Protein 6SBF (pdb70)

Sequence (345 aa):
LLYPKLNNQLSNSINAAVAFLLEARNLEEGWWQDFNFPQAASIGDEWVTAYVGTMLATTLPPYAHVHEALMMQAWELLKIRDHRPTGEEWGYNYILCGDADTTGWALQLAAAVGASSDSERAQQARAALATTHLQPNGGIATFAEESIRAFIVSFQGWCGAHTCVSAAVAALPEFRSRLHDYLRVTQTSQGNWEGYWWSDHEYTTALTAEALAAGGQAADQPSIEQAVAWGLKRLCCPQGFVATSKHPNGSTFATAWCLRLLLLNTVDAEVKAARAAAIGWLLEQQRPNGSWVSSAYLRIPYPFDRNPNQFPHWRYYDEIEGDKRFEGSSIIFDHNSIFTTATVVNSLVKAAPML

Solvent-accessible surface area: 14646 Å² total; per-residue (Å²): 132,118,159,89,48,68,91,78,1,51,81,2,15,62,42,0,4,60,34,0,28,148,36,71,53,196,125,8,15,1,51,0,0,50,25,54,196,61,12,53,53,0,16,0,15,0,0,0,0,0,0,20,2,0,43,62,22,116,74,80,95,1,82,117,7,2,92,74,2,9,86,13,0,74,129,33,102,67,21,132,66,2,12,0,0,22,8,117,96,16,22,6,10,0,17,3,0,1,2,0,3,31,0,0,57,37,20,72,12,31,139,34,163,29,0,119,80,0,44,64,10,0,48,110,8,46,55,144,93,24,0,0,1,6,25,43,54,129,47,5,84,88,71,122,137,49,14,69,1,15,13,18,25,3,17,2,2,0,0,1,0,0,44,8,89,100,15,59,94,168,0,32,100,16,2,80,118,44,34,33,99,118,0,9,0,70,2,11,27,7,33,11,50,1,1,0,0,0,6,0,0,33,5,6,41,67,33,65,92,88,74,1,75,94,13,2,64,76,0,4,57,27,0,41,172,78,12,32,126,119,0,19,0,42,27,121,73,44,87,117,11,2,8,0,0,0,0,0,0,0,23,0,0,24,44,18,81,135,57,81,115,6,105,62,13,5,30,34,0,2,26,27,0,25,144,68,32,87,148,91,0,0,0,68,16,1,0,19,15,11,14,1,57,13,103,21,150,86,2,57,147,35,114,122,52,126,45,22,98,107,16,164,70,146,83,127,34,40,8,1,6,6,65,0,81,58,6,4,0,0,0,0,0,0,0,6,0,0,25,73,1,14,100,66,54

Nearest PDB structures (foldseek):
  6sbf-assembly1_A  TM=1.003E+00  e=1.224E-54  Scytonema sp. PCC 10023
  6sbe-assembly1_A  TM=1.002E+00  e=3.714E-52  Scytonema sp. PCC 10023
  6sbg-assembly1_A  TM=1.002E+00  e=4.667E-52  Scytonema sp. PCC 10023
  6sbb-assembly1_A  TM=1.001E+00  e=1.314E-50  Scytonema sp. PCC 10023
  6sbb-assembly2_B  TM=1.00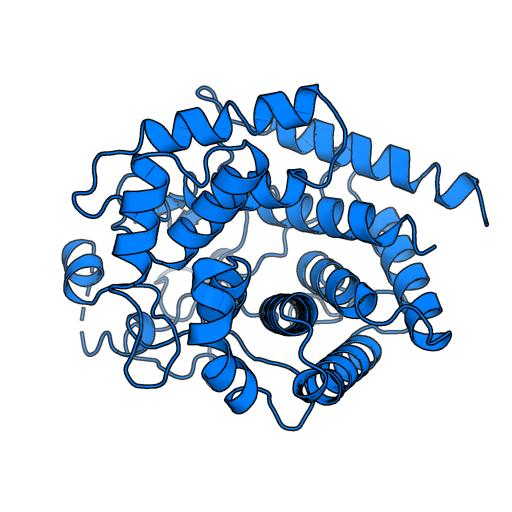1E+00  e=4.648E-49  Scytonema sp. PCC 10023

Secondary structure (DSSP, 8-state):
--HHHHHHHHHHHHHHHHHHHHT--SSS---EEEETTTTEEE-HHHHHHHHHHHTT---HHHHHHHHHHHHHHHH---STT----SSTTSPP-HHHHHHHHHHHHHTT-TTSHHHHHHHHHHHTTB-TTSSBBS--HHHHHHH----TTTTSB-HHHHHHHTTSHHHHHHHHHHHHHH--TTS----SSBS-HHHHHHHHHHHHHHHT-GGGHHHHHHHHHHHHHHB-TTSSB--SS-TT--HHHHHHHHHHHTT-SS-HHHHHHHHHHHHHHHHH--TTS-------EEE--TT-S-GGG-TT-EEGGG--SS--STTEEE--TTSHHHHHHHHHHHHHHGGG-

Radius of gyration: 18.94 Å; Cα contacts (8 Å, |Δi|>4): 674; chains: 1; bounding box: 51×45×48 Å

InterPro domains:
  IPR008930 Terpenoid cyclases/protein prenyltransferase alpha-alpha toroid [SSF48239] (23-312)
  IPR032696 Squalene cyclase, C-terminal [PF13243] (190-310)

Structure (mmCIF, N/CA/C/O backbone):
data_6SBF
#
_entry.id   6SBF
#
_cell.length_a   47.810
_cell.length_b   77.410
_cell.length_c   91.410
_cell.angle_alpha   90.000
_cell.angle_beta   90.000
_cell.angle_gamma   90.000
#
_symmetry.space_group_name_H-M   'P 21 21 21'
#
loop_
_entity.id
_entity.type
_entity.pdbx_description
1 polymer MstE
2 non-polymer GLYCEROL
3 non-polymer BETA-MERCAPTOETHANOL
4 water water
#
loop_
_atom_site.group_PDB
_atom_site.id
_atom_site.type_symbol
_atom_site.label_atom_id
_atom_site.label_alt_id
_atom_site.label_comp_id
_atom_site.label_asym_id
_atom_site.label_entity_id
_atom_site.label_seq_id
_atom_site.pdbx_PDB_ins_code
_atom_site.Cartn_x
_atom_site.Cartn_y
_atom_site.Cartn_z
_atom_site.occupancy
_atom_site.B_iso_or_equiv
_atom_site.auth_seq_id
_atom_site.auth_comp_id
_atom_site.auth_asym_id
_atom_site.auth_atom_id
_atom_site.pdbx_PDB_model_num
ATOM 1 N N . LEU A 1 16 ? -19.520 8.026 -36.929 1.00 67.59 15 LEU A N 1
ATOM 2 C CA . LEU A 1 16 ? -18.859 7.924 -35.574 1.00 52.70 15 LEU A CA 1
ATOM 3 C C . LEU A 1 16 ? -19.941 7.816 -34.502 1.00 50.36 15 LEU A C 1
ATOM 4 O O . LEU A 1 16 ? -20.823 8.667 -34.495 1.00 51.05 15 LEU A O 1
ATOM 9 N N . LEU A 1 17 ? -19.837 6.825 -33.605 1.00 29.71 16 LEU A N 1
ATOM 10 C CA . LEU A 1 17 ? -20.786 6.616 -32.496 1.00 27.72 16 LEU A CA 1
ATOM 11 C C . LEU A 1 17 ? -20.216 7.389 -31.306 1.00 23.43 16 LEU A C 1
ATOM 12 O O . LEU A 1 17 ? -19.306 6.851 -30.650 1.00 36.14 16 LEU A O 1
ATOM 17 N N . TYR A 1 18 ? -20.603 8.689 -31.172 1.00 24.29 17 TYR A N 1
ATOM 18 C CA . TYR A 1 18 ? -20.190 9.628 -30.098 1.00 19.96 17 TYR A CA 1
ATOM 19 C C . TYR A 1 18 ? -20.265 8.933 -28.725 1.00 18.39 17 TYR A C 1
ATOM 20 O O . TYR A 1 18 ? -19.401 9.165 -27.869 1.00 20.46 17 TYR A O 1
ATOM 29 N N . PRO A 1 19 ? -21.269 8.080 -28.423 1.00 16.45 18 PRO A N 1
ATOM 30 C CA . PRO A 1 19 ? -21.263 7.351 -27.141 1.00 15.06 18 PRO A CA 1
ATOM 31 C C . PRO A 1 19 ? -19.975 6.554 -26.929 1.00 15.27 18 PRO A C 1
ATOM 32 O O . PRO A 1 19 ? -19.508 6.451 -25.798 1.00 16.03 18 PRO A O 1
ATOM 36 N N . LYS A 1 20 ? -19.461 5.925 -27.989 1.00 17.00 19 LYS A N 1
ATOM 37 C CA . LYS A 1 20 ? -18.235 5.133 -27.850 1.00 17.91 19 LYS A CA 1
ATOM 38 C C . LYS A 1 20 ? -17.026 6.051 -27.615 1.00 17.40 19 LYS A C 1
ATOM 39 O O . LYS A 1 20 ? -16.184 5.766 -26.754 1.00 17.78 19 LYS A O 1
ATOM 45 N N . LEU A 1 21 ? -16.980 7.227 -28.251 1.00 19.28 20 LEU A N 1
ATOM 46 C CA . LEU A 1 21 ? -15.880 8.174 -27.984 1.00 18.95 20 LEU A CA 1
ATOM 47 C C . LEU A 1 21 ? -15.951 8.683 -26.549 1.00 17.09 20 LEU A C 1
ATOM 48 O O . LEU A 1 21 ? -14.916 8.748 -25.886 1.00 17.44 20 LEU A O 1
ATOM 53 N N . ASN A 1 22 ? -17.150 9.031 -26.088 1.00 15.68 21 ASN A N 1
ATOM 54 C CA A ASN A 1 22 ? -17.392 9.476 -24.705 0.50 17.55 21 ASN A CA 1
ATOM 55 C CA B ASN A 1 22 ? -17.306 9.503 -24.698 0.50 14.17 21 ASN A CA 1
ATOM 56 C C . ASN A 1 22 ? -17.014 8.368 -23.705 1.00 13.96 21 ASN A C 1
ATOM 57 O O . ASN A 1 22 ? -16.425 8.661 -22.646 1.00 15.55 21 ASN A O 1
ATOM 66 N N . GLN A 1 23 ? -17.377 7.114 -24.028 1.00 14.27 22 GLN A N 1
ATOM 67 C CA . GLN A 1 23 ? -16.971 6.025 -23.093 1.00 14.56 22 GLN A CA 1
ATOM 68 C C . GLN A 1 23 ? -15.455 5.869 -23.097 1.00 14.32 22 GLN A C 1
ATOM 69 O O . GLN A 1 23 ? -14.868 5.591 -22.031 1.00 15.18 22 GLN A O 1
ATOM 75 N N . LEU A 1 24 ? -14.792 6.017 -24.262 1.00 14.43 23 LEU A N 1
ATOM 76 C CA . LEU A 1 24 ? -13.328 6.013 -24.253 1.00 15.42 23 LEU A CA 1
ATOM 77 C C . LEU A 1 24 ? -12.820 7.090 -23.303 1.00 13.89 23 LEU A C 1
ATOM 78 O O . LEU A 1 24 ? -11.884 6.852 -22.544 1.00 14.47 23 LEU A O 1
ATOM 83 N N . SER A 1 25 ? -13.363 8.305 -23.395 1.00 14.36 24 SER A N 1
ATOM 84 C CA . SER A 1 25 ? -12.919 9.399 -22.481 1.00 14.13 24 SER A CA 1
ATOM 85 C C . SER A 1 25 ? -13.105 8.943 -21.030 1.00 13.39 24 SER A C 1
ATOM 86 O O . SER A 1 25 ? -12.194 9.110 -20.221 1.00 14.75 24 SER A O 1
ATOM 89 N N . ASN A 1 26 ? -14.289 8.456 -20.708 1.00 12.87 25 ASN A N 1
ATOM 90 C CA . ASN A 1 26 ? -14.627 8.093 -19.308 1.00 14.41 25 ASN A CA 1
ATOM 91 C C . ASN A 1 26 ? -13.688 6.982 -18.807 1.00 13.12 25 ASN A C 1
ATOM 92 O O . ASN A 1 26 ? -13.216 7.029 -17.648 1.00 14.36 25 ASN A O 1
ATOM 97 N N . SER A 1 27 ? -13.452 6.004 -19.664 1.00 13.48 26 SER A N 1
ATOM 98 C CA . SER A 1 27 ? -12.581 4.846 -19.352 1.00 13.55 26 SER A CA 1
ATOM 99 C C . SER A 1 27 ? -11.166 5.308 -19.124 1.00 12.60 26 SER A C 1
ATOM 100 O O . SER A 1 27 ? -10.524 4.988 -18.094 1.00 13.68 26 SER A O 1
ATOM 103 N N . ILE A 1 28 ? -10.658 6.132 -20.040 1.00 13.12 27 ILE A N 1
ATOM 104 C CA . ILE A 1 28 ? -9.287 6.681 -19.907 1.00 13.31 27 ILE A CA 1
ATOM 105 C C . ILE A 1 28 ? -9.183 7.469 -18.587 1.00 11.91 27 ILE A C 1
ATOM 106 O O . ILE A 1 28 ? -8.196 7.351 -17.881 1.00 13.30 27 ILE A O 1
ATOM 111 N N . ASN A 1 29 ? -10.149 8.345 -18.345 1.00 12.77 28 ASN A N 1
ATOM 112 C CA . ASN A 1 29 ? -10.071 9.174 -17.144 1.00 12.61 28 ASN A CA 1
ATOM 113 C C . ASN A 1 29 ? -10.106 8.376 -15.854 1.00 12.47 28 ASN A C 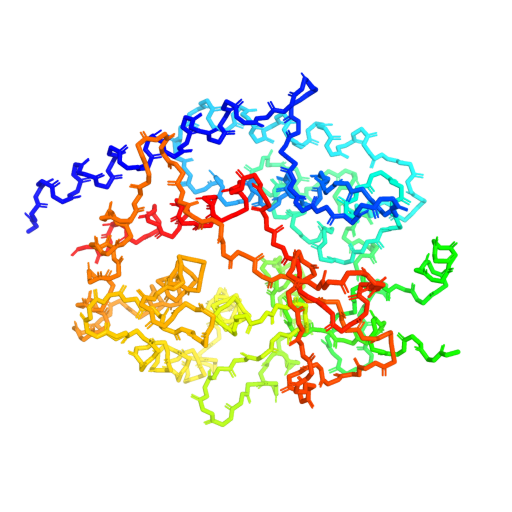1
ATOM 114 O O . ASN A 1 29 ? -9.376 8.680 -14.906 1.00 13.47 28 ASN A O 1
ATOM 119 N N . ALA A 1 30 ? -10.917 7.328 -15.838 1.00 12.77 29 ALA A N 1
ATOM 120 C CA . ALA A 1 30 ? -10.992 6.464 -14.636 1.00 12.82 29 ALA A CA 1
ATOM 121 C C . ALA A 1 30 ? -9.649 5.750 -14.436 1.00 11.79 29 ALA A C 1
ATOM 122 O O . ALA A 1 30 ? -9.194 5.606 -13.286 1.00 13.51 29 ALA A O 1
ATOM 124 N N . ALA A 1 31 ? -8.999 5.347 -15.517 1.00 12.73 30 ALA A N 1
ATOM 125 C CA . ALA A 1 31 ? -7.698 4.665 -15.422 1.00 13.15 30 ALA A CA 1
ATOM 126 C C . ALA A 1 31 ? -6.617 5.626 -14.968 1.00 12.38 30 ALA A C 1
ATOM 127 O O . ALA A 1 31 ? -5.742 5.247 -14.168 1.00 12.75 30 ALA A O 1
ATOM 129 N N . VAL A 1 32 ? -6.651 6.846 -15.529 1.00 12.96 31 VAL A N 1
ATOM 130 C CA . VAL A 1 32 ? -5.648 7.834 -15.103 1.00 13.55 31 VAL A CA 1
ATOM 131 C C . VAL A 1 32 ? -5.836 8.119 -13.596 1.00 12.81 31 VAL A C 1
ATOM 132 O O . VAL A 1 32 ? -4.821 8.224 -12.864 1.00 13.89 31 VAL A O 1
ATOM 136 N N . ALA A 1 33 ? -7.085 8.274 -13.144 1.00 13.08 32 ALA A N 1
ATOM 137 C CA . ALA A 1 33 ? -7.283 8.538 -11.694 1.00 14.14 32 ALA A CA 1
ATOM 138 C C . ALA A 1 33 ? -6.733 7.345 -10.874 1.00 13.92 32 ALA A C 1
ATOM 139 O O . ALA A 1 33 ? -6.063 7.524 -9.827 1.00 14.05 32 ALA A O 1
ATOM 141 N N . PHE A 1 34 ? -7.032 6.116 -11.296 1.00 13.67 33 PHE A N 1
ATOM 142 C CA . PHE A 1 34 ? -6.495 4.918 -10.593 1.00 13.25 33 PHE A CA 1
ATOM 143 C C . PHE A 1 34 ? -4.980 4.982 -10.531 1.00 12.36 33 PHE A C 1
ATOM 144 O O . PHE A 1 34 ? -4.373 4.800 -9.471 1.00 13.80 33 PHE A O 1
ATOM 152 N N . LEU A 1 35 ? -4.341 5.296 -11.674 1.00 12.45 34 LEU A N 1
ATOM 153 C CA . LEU A 1 35 ? -2.885 5.277 -11.711 1.00 12.66 34 LEU A CA 1
ATOM 154 C C . LEU A 1 35 ? -2.327 6.391 -10.825 1.00 12.64 34 LEU A C 1
ATOM 155 O O . LEU A 1 35 ? -1.310 6.149 -10.149 1.00 13.62 34 LEU A O 1
ATOM 160 N N . LEU A 1 36 ? -2.877 7.605 -10.859 1.00 13.22 35 LEU A N 1
ATOM 161 C CA . LEU A 1 36 ? -2.290 8.685 -10.043 1.00 13.27 35 LEU A CA 1
ATOM 162 C C . LEU A 1 36 ? -2.462 8.366 -8.557 1.00 13.58 35 LEU A C 1
ATOM 163 O O . LEU A 1 36 ? -1.523 8.617 -7.770 1.00 15.31 35 LEU A O 1
ATOM 168 N N . GLU A 1 37 ? -3.621 7.819 -8.183 1.00 13.42 36 GLU A N 1
ATOM 169 C CA . GLU A 1 37 ? -3.867 7.451 -6.756 1.00 15.38 36 GLU A CA 1
ATOM 170 C C . GLU A 1 37 ? -2.941 6.316 -6.298 1.00 14.72 36 GLU A C 1
ATOM 171 O O . GLU A 1 37 ? -2.648 6.217 -5.106 1.00 19.17 36 GLU A O 1
ATOM 177 N N . ALA A 1 38 ? -2.505 5.471 -7.219 1.00 13.98 37 ALA A N 1
ATOM 178 C CA . ALA A 1 38 ? -1.758 4.231 -6.898 1.00 14.62 37 ALA A CA 1
ATOM 179 C C . ALA A 1 38 ? -0.297 4.509 -6.593 1.00 14.95 37 ALA A C 1
ATOM 180 O O . ALA A 1 38 ? 0.400 3.589 -6.155 1.00 18.16 37 ALA A O 1
ATOM 182 N N . ARG A 1 39 ? 0.215 5.722 -6.770 1.00 15.37 38 ARG A N 1
ATOM 183 C CA . ARG A 1 39 ? 1.607 6.083 -6.416 1.00 14.88 38 ARG A CA 1
ATOM 184 C C . ARG A 1 39 ? 1.796 5.949 -4.895 1.00 15.50 38 ARG A C 1
ATOM 185 O O . ARG A 1 39 ? 0.826 6.204 -4.120 1.00 18.46 38 ARG A O 1
ATOM 193 N N . ASN A 1 40 ? 3.025 5.643 -4.500 1.00 15.25 39 ASN A N 1
ATOM 194 C CA . ASN A 1 40 ? 3.359 5.498 -3.059 1.00 17.53 39 ASN A CA 1
ATOM 195 C C . ASN A 1 40 ? 3.689 6.867 -2.432 1.00 22.49 39 ASN A C 1
ATOM 196 O O . ASN A 1 40 ? 3.508 7.880 -3.080 1.00 19.69 39 ASN A O 1
ATOM 201 N N . LEU A 1 41 ? 4.160 6.870 -1.186 1.00 25.91 40 LEU A N 1
ATOM 202 C CA . LEU A 1 41 ? 4.374 8.099 -0.376 1.00 30.94 40 LEU A CA 1
ATOM 203 C C . LEU A 1 41 ? 5.223 9.105 -1.138 1.00 28.95 40 LEU A C 1
ATOM 204 O O . LEU A 1 41 ? 4.878 10.295 -1.208 1.00 33.99 40 LEU A O 1
ATOM 209 N N A GLU A 1 42 ? 6.375 8.650 -1.665 0.50 29.86 41 GLU A N 1
ATOM 210 N N B GLU A 1 42 ? 6.263 8.596 -1.740 0.50 21.35 41 GLU A N 1
ATOM 211 C CA A GLU A 1 42 ? 7.365 9.521 -2.362 0.50 30.00 41 GLU A CA 1
ATOM 212 C CA B GLU A 1 42 ? 7.321 9.392 -2.343 0.50 20.99 41 GLU A CA 1
ATOM 213 C C A GLU A 1 42 ? 6.824 9.846 -3.757 0.50 22.81 41 GLU A C 1
ATOM 214 C C B GLU A 1 42 ? 6.884 9.773 -3.754 0.50 19.79 41 GLU A C 1
ATOM 215 O O A GLU A 1 42 ? 7.274 10.821 -4.335 0.50 22.15 41 GLU A O 1
ATOM 216 O O B GLU A 1 42 ? 7.459 10.692 -4.312 0.50 20.23 41 GLU A O 1
ATOM 227 N N . GLY A 1 43 ? 5.941 9.003 -4.317 1.00 17.42 42 GLY A N 1
ATOM 228 C CA . GLY A 1 43 ? 5.366 9.271 -5.627 1.00 14.86 42 GLY A CA 1
ATOM 229 C C . GLY A 1 43 ? 5.691 8.212 -6.682 1.00 15.14 42 GLY A C 1
ATOM 230 O O . GLY A 1 43 ? 5.287 8.404 -7.818 1.00 15.31 42 GLY A O 1
ATOM 231 N N . TRP A 1 44 ? 6.409 7.159 -6.337 1.00 14.65 43 TRP A N 1
ATOM 232 C CA . TRP A 1 44 ? 6.720 6.102 -7.332 1.00 13.17 43 TRP A CA 1
ATOM 233 C C . TRP A 1 44 ? 5.473 5.309 -7.709 1.00 12.43 43 TRP A C 1
ATOM 234 O O . TRP A 1 44 ? 4.652 5.005 -6.849 1.00 13.71 43 TRP A O 1
ATOM 245 N N . TRP A 1 45 ? 5.442 4.824 -8.952 1.00 12.69 44 TRP A N 1
ATOM 246 C CA . TRP A 1 45 ? 4.659 3.636 -9.301 1.00 12.33 44 TRP A CA 1
ATOM 247 C C . TRP A 1 45 ? 5.480 2.364 -9.045 1.00 12.25 44 TRP A C 1
ATOM 248 O O . TRP A 1 45 ? 6.641 2.313 -9.427 1.00 13.18 44 TRP A O 1
ATOM 259 N N . GLN A 1 46 ? 4.856 1.446 -8.322 1.00 12.54 45 GLN A N 1
ATOM 260 C CA . GLN A 1 46 ? 5.497 0.188 -7.948 1.00 13.19 45 GLN A CA 1
ATOM 261 C C . GLN A 1 46 ? 4.697 -0.978 -8.518 1.00 13.67 45 GLN A C 1
ATOM 262 O O . GLN A 1 46 ? 3.483 -0.978 -8.484 1.00 13.77 45 GLN A O 1
ATOM 268 N N . ASP A 1 47 ? 5.423 -2.015 -8.960 1.00 12.35 46 ASP A N 1
ATOM 269 C CA . ASP A 1 47 ? 4.730 -3.257 -9.375 1.00 12.75 46 ASP A CA 1
ATOM 270 C C . ASP A 1 47 ? 5.768 -4.348 -9.468 1.00 11.96 46 ASP A C 1
ATOM 271 O O . ASP A 1 47 ? 6.937 -4.089 -9.568 1.00 12.38 46 ASP A O 1
ATOM 276 N N . PHE A 1 48 ? 5.246 -5.594 -9.516 1.00 12.05 47 PHE A N 1
ATOM 277 C CA . PHE A 1 48 ? 6.009 -6.847 -9.527 1.00 13.98 47 PHE A CA 1
ATOM 278 C C . PHE A 1 48 ? 6.646 -7.083 -8.172 1.00 13.41 47 PHE A C 1
ATOM 279 O O . PHE A 1 48 ? 6.920 -6.146 -7.420 1.00 14.07 47 PHE A O 1
ATOM 287 N N . ASN A 1 49 ? 6.900 -8.356 -7.869 1.00 14.32 48 ASN A N 1
ATOM 288 C CA . ASN A 1 49 ? 7.492 -8.686 -6.560 1.00 13.59 48 ASN A CA 1
ATOM 289 C C . ASN A 1 49 ? 8.272 -9.982 -6.665 1.00 14.80 48 ASN A C 1
ATOM 290 O O . ASN A 1 49 ? 7.709 -11.000 -7.191 1.00 18.15 48 ASN A O 1
ATOM 295 N N . PHE A 1 50 ? 9.494 -9.939 -6.162 1.00 14.87 49 PHE A N 1
ATOM 296 C CA . PHE A 1 50 ? 10.311 -11.151 -5.937 1.00 16.31 49 PHE A CA 1
ATOM 297 C C . PHE A 1 50 ? 10.412 -11.308 -4.430 1.00 16.73 49 PHE A C 1
ATOM 298 O O . PHE A 1 50 ? 11.368 -10.826 -3.811 1.00 22.02 49 PHE A O 1
ATOM 306 N N . PRO A 1 51 ? 9.429 -11.931 -3.777 1.00 17.39 50 PRO A N 1
ATOM 307 C CA . PRO A 1 51 ? 9.402 -11.991 -2.318 1.00 21.54 50 PRO A CA 1
ATOM 308 C C . PRO A 1 51 ? 10.636 -12.645 -1.713 1.00 23.79 50 PRO A C 1
ATOM 309 O O . PRO A 1 51 ? 11.088 -13.664 -2.227 1.00 25.30 50 PRO A O 1
ATOM 313 N N . GLN A 1 52 ? 11.118 -11.993 -0.655 1.00 28.78 51 GLN A N 1
ATOM 314 C CA . GLN A 1 52 ? 12.240 -12.451 0.208 1.00 37.38 51 GLN A CA 1
ATOM 315 C C . GLN A 1 52 ? 13.481 -12.470 -0.670 1.00 31.64 51 GLN A C 1
ATOM 316 O O . GLN A 1 52 ? 14.428 -13.090 -0.327 1.00 46.82 51 GLN A O 1
ATOM 322 N N . ALA A 1 53 ? 13.474 -11.704 -1.758 1.00 33.05 52 ALA A N 1
ATOM 323 C CA . ALA A 1 53 ? 14.623 -11.638 -2.681 1.00 36.06 52 ALA A CA 1
ATOM 324 C C . ALA A 1 53 ? 14.742 -10.186 -3.125 1.00 40.93 52 ALA A C 1
ATOM 325 O O . ALA A 1 53 ? 14.994 -9.274 -2.327 1.00 52.98 52 ALA A O 1
ATOM 327 N N . ALA A 1 54 ? 14.415 -9.952 -4.356 1.00 25.97 53 ALA A N 1
ATOM 328 C CA . ALA A 1 54 ? 14.622 -8.628 -4.986 1.00 24.36 53 ALA A CA 1
ATOM 329 C C . ALA A 1 54 ? 13.493 -7.630 -4.709 1.00 20.33 53 ALA A C 1
ATOM 330 O O . ALA A 1 54 ? 13.600 -6.484 -5.193 1.00 23.15 53 ALA A O 1
ATOM 332 N N . SER A 1 55 ? 12.429 -7.988 -4.015 1.00 17.92 54 SER A N 1
ATOM 333 C CA . SER A 1 55 ? 11.372 -7.048 -3.616 1.00 16.44 54 SER A CA 1
ATOM 334 C C . SER A 1 55 ? 10.649 -6.483 -4.846 1.00 14.89 54 SER A C 1
ATOM 335 O O . SER A 1 55 ? 10.504 -7.194 -5.876 1.00 15.66 54 SER A O 1
ATOM 338 N N . ILE A 1 56 ? 10.189 -5.266 -4.740 1.00 14.43 55 ILE A N 1
ATOM 339 C CA . ILE A 1 56 ? 9.132 -4.677 -5.616 1.00 13.72 55 ILE A CA 1
ATOM 340 C C . ILE A 1 56 ? 9.752 -3.719 -6.638 1.00 12.24 55 ILE A C 1
ATOM 341 O O . ILE A 1 56 ? 10.674 -2.919 -6.254 1.00 13.61 55 ILE A O 1
ATOM 346 N N . GLY A 1 57 ? 9.321 -3.754 -7.865 1.00 12.30 56 GLY A N 1
ATOM 347 C CA . GLY A 1 57 ? 9.875 -2.816 -8.868 1.00 12.70 56 GLY A CA 1
ATOM 348 C C . GLY A 1 57 ? 9.418 -1.368 -8.617 1.00 11.78 56 GLY A C 1
ATOM 349 O O . GLY A 1 57 ? 8.279 -1.147 -8.244 1.00 12.93 56 GLY A O 1
ATOM 350 N N . ASP A 1 58 ? 10.333 -0.433 -8.913 1.00 12.15 57 ASP A N 1
ATOM 351 C CA . ASP A 1 58 ? 9.920 0.992 -8.842 1.00 11.42 57 ASP A CA 1
ATOM 352 C C . ASP A 1 58 ? 10.538 1.815 -9.983 1.00 11.38 57 ASP A C 1
ATOM 353 O O . ASP A 1 58 ? 9.750 2.330 -10.782 1.00 12.60 57 ASP A O 1
ATOM 358 N N . GLU A 1 59 ? 11.859 1.872 -10.116 1.00 11.63 58 GLU A N 1
ATOM 359 C CA . GLU A 1 59 ? 12.459 2.705 -11.191 1.00 11.81 58 GLU A CA 1
ATOM 360 C C . GLU A 1 59 ? 11.898 2.255 -12.529 1.00 12.38 58 GLU A C 1
ATOM 361 O O . GLU A 1 59 ? 11.480 3.062 -13.341 1.00 12.23 58 GLU A O 1
ATOM 367 N N . TRP A 1 60 ? 11.955 0.932 -12.813 1.00 12.27 59 TRP A N 1
ATOM 368 C CA . TRP A 1 60 ? 11.490 0.406 -14.099 1.00 11.91 59 TRP A CA 1
ATOM 369 C C . TRP A 1 60 ? 9.995 0.679 -14.284 1.00 10.72 59 TRP A C 1
ATOM 370 O O . TRP A 1 60 ? 9.547 1.158 -15.342 1.00 12.10 59 TRP A O 1
ATOM 381 N N . VAL A 1 61 ? 9.184 0.342 -13.305 1.00 10.86 60 VAL A N 1
ATOM 382 C CA . VAL A 1 61 ? 7.724 0.458 -13.392 1.00 11.70 60 VAL A CA 1
ATOM 383 C C . VAL A 1 61 ? 7.371 1.928 -13.596 1.00 10.98 60 VAL A C 1
ATOM 384 O O . VAL A 1 61 ? 6.500 2.242 -14.444 1.00 11.70 60 VAL A O 1
ATOM 388 N N . THR A 1 62 ? 8.039 2.833 -12.909 1.00 10.82 61 THR A N 1
ATOM 389 C CA . THR A 1 62 ? 7.757 4.295 -13.025 1.00 11.64 61 THR A CA 1
ATOM 390 C C . THR A 1 62 ? 8.171 4.810 -14.404 1.00 10.92 61 THR A C 1
ATOM 391 O O . THR A 1 62 ? 7.415 5.599 -14.984 1.00 11.60 61 THR A O 1
ATOM 395 N N . ALA A 1 63 ? 9.311 4.392 -14.894 1.00 10.78 62 ALA A N 1
ATOM 396 C CA . ALA A 1 63 ? 9.770 4.809 -16.245 1.00 11.64 62 ALA A CA 1
ATOM 397 C C . ALA A 1 63 ? 8.735 4.341 -17.275 1.00 11.94 62 ALA A C 1
ATOM 398 O O . ALA A 1 63 ? 8.385 5.080 -18.231 1.00 11.46 62 ALA A O 1
ATOM 400 N N . TYR A 1 64 ? 8.298 3.066 -17.161 1.00 10.94 63 TYR A N 1
ATOM 401 C CA . TYR A 1 64 ? 7.337 2.481 -18.105 1.00 10.69 63 TYR A CA 1
ATOM 402 C C . TYR A 1 64 ? 5.999 3.218 -18.032 1.00 10.75 63 TYR A C 1
ATOM 403 O O . TYR A 1 64 ? 5.430 3.616 -19.046 1.00 11.22 63 TYR A O 1
ATOM 412 N N . VAL A 1 65 ? 5.452 3.321 -16.838 1.00 10.99 64 VAL A N 1
ATOM 413 C CA . VAL A 1 65 ? 4.120 3.946 -16.655 1.00 11.12 64 VAL A CA 1
ATOM 414 C C . VAL A 1 65 ? 4.194 5.411 -17.124 1.00 11.43 64 VAL A C 1
ATOM 415 O O . VAL A 1 65 ? 3.241 5.854 -17.765 1.00 11.77 64 VAL A O 1
ATOM 419 N N . GLY A 1 66 ? 5.244 6.105 -16.744 1.00 11.00 65 GLY A N 1
ATOM 420 C CA . GLY A 1 66 ? 5.355 7.506 -17.182 1.00 11.73 65 GLY A CA 1
ATOM 421 C C . GLY A 1 66 ? 5.382 7.588 -18.685 1.00 11.41 65 GLY A C 1
ATOM 422 O O . GLY A 1 66 ? 4.683 8.445 -19.264 1.00 12.11 65 GLY A O 1
ATOM 423 N N . THR A 1 67 ? 6.124 6.703 -19.355 1.00 11.12 66 THR A N 1
ATOM 424 C CA . THR A 1 67 ? 6.161 6.713 -20.827 1.00 10.36 66 THR A CA 1
ATOM 425 C C . THR A 1 67 ? 4.751 6.421 -21.358 1.00 11.34 66 THR A C 1
ATOM 426 O O . THR A 1 67 ? 4.296 7.065 -22.344 1.00 12.10 66 THR A O 1
ATOM 430 N N . MET A 1 68 ? 4.060 5.438 -20.781 1.00 11.28 67 MET A N 1
ATOM 431 C CA . MET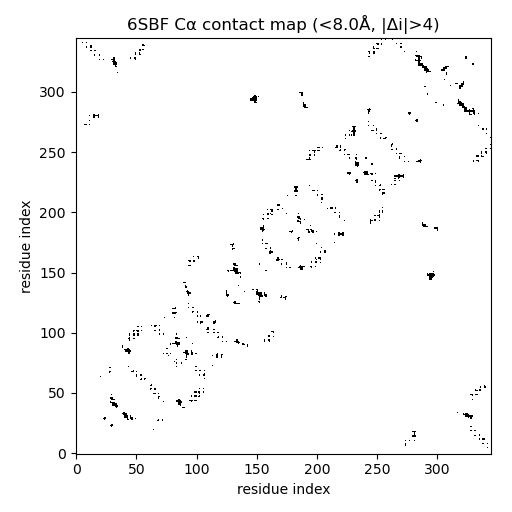 A 1 68 ? 2.694 5.101 -21.253 1.00 11.19 67 MET A CA 1
ATOM 432 C C . MET A 1 68 ? 1.800 6.328 -21.175 1.00 10.90 67 MET A C 1
ATOM 433 O O . MET A 1 68 ? 0.962 6.554 -22.045 1.00 12.59 67 MET A O 1
ATOM 438 N N . LEU A 1 69 ? 1.916 7.092 -20.091 1.00 11.60 68 LEU A N 1
ATOM 439 C CA . LEU A 1 69 ? 1.001 8.249 -19.859 1.00 11.38 68 LEU A CA 1
ATOM 440 C C . LEU A 1 69 ? 1.438 9.498 -20.619 1.00 11.30 68 LEU A C 1
ATOM 441 O O . LEU A 1 69 ? 0.681 10.487 -20.602 1.00 13.37 68 LEU A O 1
ATOM 446 N N . ALA A 1 70 ? 2.586 9.480 -21.267 1.00 11.94 69 ALA A N 1
ATOM 447 C CA . ALA A 1 70 ? 3.082 10.657 -22.002 1.00 12.49 69 ALA A CA 1
ATOM 448 C C . ALA A 1 70 ? 2.188 11.003 -23.191 1.00 13.89 69 ALA A C 1
ATOM 449 O O . ALA A 1 70 ? 2.295 12.117 -23.692 1.00 17.94 69 ALA A O 1
ATOM 451 N N A THR A 1 71 ? 1.310 10.101 -23.644 0.50 14.91 70 THR A N 1
ATOM 452 N N B THR A 1 71 ? 1.304 10.102 -23.583 0.50 14.51 70 THR A N 1
ATOM 453 C CA A THR A 1 71 ? 0.349 10.361 -24.750 0.50 18.67 70 THR A CA 1
ATOM 454 C CA B THR A 1 71 ? 0.364 10.277 -24.702 0.50 17.40 70 THR A CA 1
ATOM 455 C C A THR A 1 71 ? -0.815 11.246 -24.272 0.50 17.45 70 THR A C 1
ATOM 456 C C B THR A 1 71 ? -0.828 11.150 -24.275 0.50 17.77 70 THR A C 1
ATOM 457 O O A THR A 1 71 ? -1.552 11.803 -25.104 0.50 19.26 70 THR A O 1
ATOM 458 O O B THR A 1 71 ? -1.597 11.568 -25.164 0.50 19.61 70 THR A O 1
ATOM 465 N N . LEU A 1 72 ? -1.020 11.373 -22.971 1.00 15.87 71 LEU A N 1
ATOM 466 C CA . LEU A 1 72 ? -2.153 12.201 -22.537 1.00 15.17 71 LEU A CA 1
ATOM 467 C C . LEU A 1 72 ? -1.844 13.702 -22.591 1.00 15.71 71 LEU A C 1
ATOM 468 O O . LEU A 1 72 ? -0.742 14.135 -22.278 1.00 20.06 71 LEU A O 1
ATOM 473 N N A PRO A 1 73 ? -2.850 14.496 -23.026 0.50 16.18 72 PRO A N 1
ATOM 474 N N B PRO A 1 73 ? -2.826 14.561 -22.951 0.50 15.90 72 PRO A N 1
ATOM 475 C CA A PRO A 1 73 ? -2.715 15.951 -23.103 0.50 16.42 72 PRO A CA 1
ATOM 476 C CA B PRO A 1 73 ? -2.572 16.011 -23.051 0.50 16.29 72 PRO A CA 1
ATOM 477 C C A PRO A 1 73 ? -3.323 16.641 -21.893 0.50 16.55 72 PRO A C 1
ATOM 478 C C B PRO A 1 73 ? -2.577 16.772 -21.719 0.50 15.28 72 PRO A C 1
ATOM 479 O O A PRO A 1 73 ? -4.166 17.538 -22.098 0.50 21.85 72 PRO A O 1
ATOM 480 O O B PRO A 1 73 ? -2.230 17.906 -21.611 0.50 17.63 72 PRO A O 1
ATOM 487 N N . TYR A 1 74 ? -3.044 16.109 -20.700 1.00 14.33 73 TYR A N 1
ATOM 488 C CA . TYR A 1 74 ? -3.484 16.734 -19.455 1.00 14.13 73 TYR A CA 1
ATOM 489 C C . TYR A 1 74 ? -2.318 17.295 -18.656 1.00 13.53 73 TYR A C 1
ATOM 490 O O . TYR A 1 74 ? -1.309 16.648 -18.429 1.00 13.94 73 TYR A O 1
ATOM 499 N N . ALA A 1 75 ? -2.504 18.558 -18.229 1.00 14.72 74 ALA A N 1
ATOM 500 C CA . ALA A 1 75 ? -1.448 19.219 -17.470 1.00 14.00 74 ALA A CA 1
ATOM 501 C C . ALA A 1 75 ? -1.107 18.445 -16.195 1.00 13.03 74 ALA A C 1
ATOM 502 O O . ALA A 1 75 ? 0.089 18.375 -15.847 1.00 14.08 74 ALA A O 1
ATOM 504 N N . HIS A 1 76 ? -2.095 17.918 -15.502 1.00 13.59 75 HIS A N 1
ATOM 505 C CA . HIS A 1 76 ? -1.773 17.224 -14.232 1.00 14.29 75 HIS A CA 1
ATOM 506 C C . HIS A 1 76 ? -1.024 15.900 -14.471 1.00 12.47 75 HIS A C 1
ATOM 507 O O . HIS A 1 76 ? -0.230 15.487 -13.629 1.00 14.20 75 HIS A O 1
ATOM 514 N N . VAL A 1 77 ? -1.253 15.302 -15.640 1.00 12.69 76 VAL A N 1
ATOM 515 C CA . VAL A 1 77 ? -0.453 14.100 -15.982 1.00 13.21 76 VAL A CA 1
ATOM 516 C C . VAL A 1 77 ? 0.958 14.505 -16.326 1.00 11.97 76 VAL A C 1
ATOM 517 O O . VAL A 1 77 ? 1.929 13.908 -15.900 1.00 12.60 76 VAL A O 1
ATOM 521 N N . HIS A 1 78 ? 1.125 15.609 -17.081 1.00 12.60 77 HIS A N 1
ATOM 522 C CA . HIS A 1 78 ? 2.494 16.102 -17.371 1.00 13.02 77 HIS A CA 1
ATOM 523 C C . HIS A 1 78 ? 3.235 16.396 -16.075 1.00 12.34 77 HIS A C 1
ATOM 524 O O . HIS A 1 78 ? 4.409 16.076 -15.951 1.00 13.05 77 HIS A O 1
ATOM 531 N N . GLU A 1 79 ? 2.528 16.963 -15.094 1.00 12.93 78 GLU A N 1
ATOM 532 C CA . GLU A 1 79 ? 3.170 17.241 -13.763 1.00 13.94 78 GLU A CA 1
ATOM 533 C C . GLU A 1 79 ? 3.595 15.947 -13.090 1.00 12.18 78 GLU A C 1
ATOM 534 O O . GLU A 1 79 ? 4.684 15.883 -12.499 1.00 13.19 78 GLU A O 1
ATOM 540 N N . ALA A 1 80 ? 2.754 14.918 -13.190 1.00 13.25 79 ALA A N 1
ATOM 541 C CA . ALA A 1 80 ? 3.120 13.594 -12.626 1.00 12.61 79 ALA A CA 1
ATOM 542 C C . ALA A 1 80 ? 4.364 13.042 -13.308 1.00 12.48 79 ALA A C 1
ATOM 543 O O . ALA A 1 80 ? 5.223 12.449 -12.654 1.00 13.33 79 ALA A O 1
ATOM 545 N N . LEU A 1 81 ? 4.475 13.225 -14.615 1.00 12.01 80 LEU A N 1
ATOM 546 C CA . LEU A 1 81 ? 5.659 12.769 -15.353 1.00 12.66 80 LEU A CA 1
ATOM 547 C C . LEU A 1 81 ? 6.906 13.548 -14.983 1.00 11.23 80 LEU A C 1
ATOM 548 O O . LEU A 1 81 ? 8.004 12.988 -14.812 1.00 12.29 80 LEU A O 1
ATOM 553 N N . MET A 1 82 ? 6.762 14.860 -14.774 1.00 12.67 81 MET A N 1
ATOM 554 C CA A MET A 1 82 ? 7.895 15.694 -14.311 0.50 13.92 81 MET A CA 1
ATOM 555 C CA B MET A 1 82 ? 7.937 15.656 -14.336 0.50 11.97 81 MET A CA 1
ATOM 556 C C . MET A 1 82 ? 8.359 15.184 -12.929 1.00 12.62 81 MET A C 1
ATOM 557 O O . MET A 1 82 ? 9.557 15.078 -12.695 1.00 13.70 81 MET A O 1
ATOM 566 N N . GLN A 1 83 ? 7.411 14.862 -12.044 1.00 12.84 82 GLN A N 1
ATOM 567 C CA . GLN A 1 83 ? 7.755 14.344 -10.712 1.00 14.06 82 GLN A CA 1
ATOM 568 C C . GLN A 1 83 ? 8.455 12.977 -10.835 1.00 13.16 82 GLN A C 1
ATOM 569 O O . GLN A 1 83 ? 9.431 12.705 -10.146 1.00 13.96 82 GLN A O 1
ATOM 575 N N . ALA A 1 84 ? 7.962 12.123 -11.726 1.00 12.49 83 ALA A N 1
ATOM 576 C CA . ALA A 1 84 ? 8.580 10.800 -11.932 1.00 12.09 83 ALA A CA 1
ATOM 577 C C . ALA A 1 84 ? 10.036 10.973 -12.397 1.00 12.01 83 ALA A C 1
ATOM 578 O O . ALA A 1 84 ? 10.909 10.229 -11.932 1.00 13.37 83 ALA A O 1
ATOM 580 N N . TRP A 1 85 ? 10.283 11.936 -13.290 1.00 12.35 84 TRP A N 1
ATOM 581 C CA . TRP A 1 85 ? 11.662 12.153 -13.743 1.00 12.44 84 TRP A CA 1
ATOM 582 C C . TRP A 1 85 ? 12.516 12.678 -12.594 1.00 12.40 84 TRP A C 1
ATOM 583 O O . TRP A 1 85 ? 13.675 12.282 -12.462 1.00 13.67 84 TRP A O 1
ATOM 594 N N . GLU A 1 86 ? 11.968 13.558 -11.769 1.00 13.10 85 GLU A N 1
ATOM 595 C CA . GLU A 1 86 ? 12.733 14.028 -10.599 1.00 13.84 85 GLU A CA 1
ATOM 596 C C . GLU A 1 86 ? 13.069 12.854 -9.663 1.00 13.42 85 GLU A C 1
ATOM 597 O O . GLU A 1 86 ? 14.211 12.803 -9.153 1.00 14.34 85 GLU A O 1
ATOM 603 N N . LEU A 1 87 ? 12.132 11.916 -9.473 1.00 13.10 86 LEU A N 1
ATOM 604 C CA . LEU A 1 87 ? 12.431 10.705 -8.656 1.00 12.77 86 LEU A CA 1
ATOM 605 C C . LEU A 1 87 ? 13.570 9.891 -9.295 1.00 13.50 86 LEU A C 1
ATOM 606 O O . LEU A 1 87 ? 14.485 9.463 -8.576 1.00 14.49 86 LEU A O 1
ATOM 611 N N . LEU A 1 88 ? 13.504 9.702 -10.605 1.00 13.08 87 LEU A N 1
ATOM 612 C CA . LEU A 1 88 ? 14.549 8.974 -11.308 1.00 12.73 87 LEU A CA 1
ATOM 613 C C . LEU A 1 88 ? 15.908 9.653 -11.165 1.00 12.84 87 LEU A C 1
ATOM 614 O O . LEU A 1 88 ? 16.947 8.994 -10.986 1.00 13.49 87 LEU A O 1
ATOM 619 N N . LYS A 1 89 ? 15.945 10.986 -11.259 1.00 13.80 88 LYS A N 1
ATOM 620 C CA . LYS A 1 89 ? 17.242 11.695 -11.114 1.00 14.89 88 LYS A CA 1
ATOM 621 C C . LYS A 1 89 ? 17.862 11.506 -9.733 1.00 14.17 88 LYS A C 1
ATOM 622 O O . LYS A 1 89 ? 19.098 11.506 -9.652 1.00 15.77 88 LYS A O 1
ATOM 628 N N . ILE A 1 90 ? 17.018 11.345 -8.705 1.00 13.95 89 ILE A N 1
ATOM 629 C CA . ILE A 1 90 ? 17.550 11.131 -7.345 1.00 15.36 89 ILE A CA 1
ATOM 630 C C . ILE A 1 90 ? 18.141 9.728 -7.207 1.00 15.35 89 ILE A C 1
ATOM 631 O O . ILE A 1 90 ? 18.977 9.526 -6.337 1.00 16.34 89 ILE A O 1
ATOM 636 N N . ARG A 1 91 ? 17.767 8.766 -8.072 1.00 14.91 90 ARG A N 1
ATOM 637 C CA . ARG A 1 91 ? 18.361 7.399 -8.126 1.00 13.72 90 ARG A CA 1
ATOM 638 C C . ARG A 1 91 ? 19.655 7.479 -8.936 1.00 14.53 90 ARG A C 1
ATOM 639 O O . ARG A 1 91 ? 19.719 6.979 -10.092 1.00 15.30 90 ARG A O 1
ATOM 647 N N . ASP A 1 92 ? 20.668 8.081 -8.352 1.00 16.14 91 ASP A N 1
ATOM 648 C CA . ASP A 1 92 ? 21.962 8.385 -8.977 1.00 16.56 91 ASP A CA 1
ATOM 649 C C . ASP A 1 92 ? 23.090 7.614 -8.310 1.00 16.31 91 ASP A C 1
ATOM 650 O O . ASP A 1 92 ? 24.257 8.032 -8.406 1.00 18.19 91 ASP A O 1
ATOM 655 N N . HIS A 1 93 ? 22.772 6.499 -7.694 1.00 15.70 92 HIS A N 1
ATOM 656 C CA . HIS A 1 93 ? 23.733 5.715 -6.890 1.00 16.11 92 HIS A CA 1
ATOM 657 C C . HIS A 1 93 ? 24.598 4.780 -7.721 1.00 15.11 92 HIS A C 1
ATOM 658 O O . HIS A 1 93 ? 25.561 4.262 -7.175 1.00 19.79 92 HIS A O 1
ATOM 665 N N . ARG A 1 94 ? 24.271 4.521 -8.978 1.00 14.86 93 ARG A N 1
ATOM 666 C CA . ARG A 1 94 ? 25.050 3.543 -9.763 1.00 15.64 93 ARG A CA 1
ATOM 667 C C . ARG A 1 94 ? 26.101 4.276 -10.575 1.00 16.92 93 ARG A C 1
ATOM 668 O O . ARG 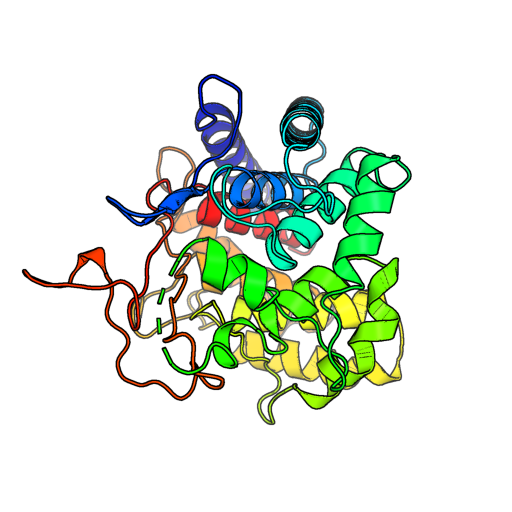A 1 94 ? 25.781 5.253 -11.227 1.00 18.98 93 ARG A O 1
ATOM 676 N N . PRO A 1 95 ? 27.325 3.765 -10.638 1.00 19.06 94 PRO A N 1
ATOM 677 C CA . PRO A 1 95 ? 28.402 4.486 -11.292 1.00 20.97 94 PRO A CA 1
ATOM 678 C C . PRO A 1 95 ? 28.216 4.639 -12.796 1.00 19.11 94 PRO A C 1
ATOM 679 O O . PRO A 1 95 ? 28.795 5.543 -13.411 1.00 20.94 94 PRO A O 1
ATOM 683 N N . THR A 1 96 ? 27.426 3.738 -13.406 1.00 18.17 95 THR A N 1
ATOM 684 C CA . THR A 1 96 ? 27.167 3.796 -14.870 1.00 18.78 95 THR A CA 1
ATOM 685 C C . THR A 1 96 ? 26.125 4.862 -15.216 1.00 17.50 95 THR A C 1
ATOM 686 O O . THR A 1 96 ? 26.020 5.195 -16.386 1.00 19.91 95 THR A O 1
ATOM 690 N N . GLY A 1 97 ? 25.335 5.324 -14.275 1.00 16.53 96 GLY A N 1
ATOM 691 C CA . GLY A 1 97 ? 24.214 6.206 -14.565 1.00 16.84 96 GLY A CA 1
ATOM 692 C C . GLY A 1 97 ? 22.971 5.494 -14.998 1.00 15.10 96 GLY A C 1
ATOM 693 O O . GLY A 1 97 ? 21.985 6.173 -15.349 1.00 15.98 96 GLY A O 1
ATOM 694 N N A GLU A 1 98 ? 22.981 4.162 -14.920 0.50 15.00 97 GLU A N 1
ATOM 695 N N B GLU A 1 98 ? 22.980 4.163 -15.025 0.50 14.72 97 GLU A N 1
ATOM 696 C CA A GLU A 1 98 ? 21.838 3.333 -15.340 0.50 13.62 97 GLU A CA 1
ATOM 697 C CA B GLU A 1 98 ? 21.782 3.415 -15.442 0.50 15.51 97 GLU A CA 1
ATOM 698 C C A GLU A 1 98 ? 20.749 3.365 -14.264 0.50 12.55 97 GLU A C 1
ATOM 699 C C B GLU A 1 98 ? 20.736 3.468 -14.321 0.50 13.77 97 GLU A C 1
ATOM 700 O O A GLU A 1 98 ? 21.034 3.630 -13.082 0.50 13.72 97 GLU A O 1
ATOM 701 O O B GLU A 1 98 ? 21.052 3.844 -13.170 0.50 15.39 97 GLU A O 1
ATOM 712 N N . TRP A 1 99 ? 19.538 3.027 -14.673 1.00 13.01 98 TRP A N 1
ATOM 713 C CA . TRP A 1 99 ? 18.473 2.667 -13.765 1.00 12.18 98 TRP A CA 1
ATOM 714 C C . TRP A 1 99 ? 18.279 1.135 -13.791 1.00 12.31 98 TRP A C 1
ATOM 715 O O . TRP A 1 99 ? 18.731 0.503 -14.746 1.00 13.49 98 TRP A O 1
ATOM 726 N N . GLY A 1 100 ? 17.592 0.599 -12.776 1.00 12.40 99 GLY A N 1
ATOM 727 C CA . GLY A 1 100 ? 17.319 -0.828 -12.697 1.00 12.15 99 GLY A CA 1
ATOM 728 C C . GLY A 1 100 ? 15.943 -1.105 -12.170 1.00 12.83 99 GLY A C 1
ATOM 729 O O . GLY A 1 100 ? 15.093 -0.199 -12.003 1.00 13.69 99 GLY A O 1
ATOM 730 N N . TYR A 1 101 ? 15.661 -2.362 -11.879 1.00 13.31 100 TYR A N 1
ATOM 731 C CA . TYR A 1 101 ? 14.316 -2.790 -11.468 1.00 12.50 100 TYR A CA 1
ATOM 732 C C . TYR A 1 101 ? 13.873 -1.949 -10.256 1.00 12.32 100 TYR A C 1
ATOM 733 O O . TYR A 1 101 ? 12.755 -1.494 -10.201 1.00 12.41 100 TYR A O 1
ATOM 742 N N . ASN A 1 102 ? 14.782 -1.830 -9.297 1.00 12.18 101 ASN A N 1
ATOM 743 C CA . ASN A 1 102 ? 14.553 -1.024 -8.087 1.00 12.77 101 ASN A CA 1
ATOM 744 C C . ASN A 1 102 ? 15.941 -0.670 -7.526 1.00 12.69 101 ASN A C 1
ATOM 745 O O . ASN A 1 102 ? 16.984 -0.936 -8.135 1.00 13.25 101 ASN A O 1
ATOM 750 N N . TYR A 1 103 ? 15.978 0.008 -6.362 1.00 12.63 102 TYR A N 1
ATOM 751 C CA . TYR A 1 103 ? 17.236 0.563 -5.839 1.00 13.89 102 TYR A CA 1
ATOM 752 C C . TYR A 1 103 ? 18.323 -0.495 -5.693 1.00 13.53 102 TYR A C 1
ATOM 753 O O . TYR A 1 103 ? 19.499 -0.220 -5.930 1.00 14.78 102 TYR A O 1
ATOM 762 N N . ILE A 1 104 ? 17.927 -1.692 -5.238 1.00 14.19 103 ILE A N 1
ATOM 763 C CA . ILE A 1 104 ? 18.942 -2.689 -4.808 1.00 16.00 103 ILE A CA 1
ATOM 764 C C . ILE A 1 104 ? 19.452 -3.479 -6.019 1.00 14.85 103 ILE A C 1
ATOM 765 O O . ILE A 1 104 ? 20.493 -4.115 -5.919 1.00 18.28 103 ILE A O 1
ATOM 770 N N . LEU A 1 105 ? 18.764 -3.414 -7.145 1.00 15.06 104 LEU A N 1
ATOM 771 C CA . LEU A 1 105 ? 19.253 -4.097 -8.360 1.00 14.87 104 LEU A CA 1
ATOM 772 C C . LEU A 1 105 ? 20.327 -3.298 -9.070 1.00 14.30 104 LEU A C 1
ATOM 773 O O . LEU A 1 105 ? 20.370 -2.026 -8.976 1.00 16.15 104 LEU A O 1
ATOM 778 N N . CYS A 1 106 ? 21.172 -3.994 -9.809 1.00 15.61 105 CYS A N 1
ATOM 779 C CA . CYS A 1 106 ? 22.122 -3.359 -10.722 1.00 15.88 105 CYS A CA 1
ATOM 780 C C . CYS A 1 106 ? 21.342 -2.698 -11.861 1.00 14.70 105 CYS A C 1
ATOM 781 O O . CYS A 1 106 ? 20.154 -2.930 -12.062 1.00 14.96 105 CYS A O 1
ATOM 784 N N . GLY A 1 107 ? 22.049 -1.844 -12.580 1.00 15.51 106 GLY A N 1
ATOM 785 C CA . GLY A 1 107 ? 21.445 -1.238 -13.763 1.00 14.44 106 GLY A CA 1
ATOM 786 C C . GLY A 1 107 ? 21.131 -2.249 -14.814 1.00 13.97 106 GLY A C 1
ATOM 787 O O . GLY A 1 107 ? 21.742 -3.344 -14.868 1.00 15.08 106 GLY A O 1
ATOM 788 N N . ASP A 1 108 ? 20.180 -1.924 -15.671 1.00 12.97 107 ASP A N 1
ATOM 789 C CA . ASP A 1 108 ? 19.888 -2.765 -16.850 1.00 12.87 107 ASP A CA 1
ATOM 790 C C . ASP A 1 108 ? 19.432 -1.881 -17.997 1.00 13.09 107 ASP A C 1
ATOM 791 O O . ASP A 1 108 ? 18.924 -0.748 -17.826 1.00 12.95 107 ASP A O 1
ATOM 796 N N . ALA A 1 109 ? 19.621 -2.385 -19.189 1.00 12.41 108 ALA A N 1
ATOM 797 C CA . ALA A 1 109 ? 19.363 -1.643 -20.429 1.00 13.04 108 ALA A CA 1
ATOM 798 C C . ALA A 1 109 ? 17.881 -1.370 -20.599 1.00 12.46 108 ALA A C 1
ATOM 799 O O . ALA A 1 109 ? 17.541 -0.360 -21.226 1.00 13.59 108 ALA A O 1
ATOM 801 N N . ASP A 1 110 ? 17.015 -2.274 -20.191 1.00 12.55 109 ASP A N 1
ATOM 802 C CA . ASP A 1 110 ? 15.571 -2.087 -20.458 1.00 12.87 109 ASP A CA 1
ATOM 803 C C . ASP A 1 110 ? 15.062 -0.927 -19.626 1.00 12.08 109 ASP A C 1
ATOM 804 O O . ASP A 1 110 ? 14.402 -0.015 -20.147 1.00 12.59 109 ASP A O 1
ATOM 809 N N . THR A 1 111 ? 15.278 -0.981 -18.342 1.00 11.97 110 THR A N 1
ATOM 810 C CA . THR A 1 111 ? 14.848 0.079 -17.450 1.00 12.27 110 THR A CA 1
ATOM 811 C C . THR A 1 111 ? 15.432 1.400 -17.957 1.00 11.14 110 THR A C 1
ATOM 812 O O . THR A 1 111 ? 14.700 2.420 -17.978 1.00 12.32 110 THR A O 1
ATOM 816 N N . THR A 1 112 ? 16.685 1.382 -18.285 1.00 11.18 111 THR A N 1
ATOM 817 C CA . THR A 1 112 ? 17.365 2.653 -18.737 1.00 11.21 111 THR A CA 1
ATOM 818 C C . THR A 1 112 ? 16.705 3.193 -19.990 1.00 12.18 111 THR A C 1
ATOM 819 O O . THR A 1 112 ? 16.478 4.406 -20.096 1.00 12.39 111 THR A O 1
ATOM 823 N N . GLY A 1 113 ? 16.372 2.339 -20.945 1.00 11.80 112 GLY A N 1
ATOM 824 C CA . GLY A 1 113 ? 15.668 2.797 -22.140 1.00 11.72 112 GLY A CA 1
ATOM 825 C C . GLY A 1 113 ? 14.335 3.411 -21.848 1.00 11.48 112 GLY A C 1
ATOM 826 O O . GLY A 1 113 ? 14.036 4.509 -22.366 1.00 12.92 112 GLY A O 1
ATOM 827 N N . TRP A 1 114 ? 13.523 2.802 -21.001 1.00 11.00 113 TRP A N 1
ATOM 828 C CA . TRP A 1 114 ? 12.224 3.394 -20.648 1.00 11.89 113 TRP A CA 1
ATOM 829 C C . TRP A 1 114 ? 12.420 4.733 -19.937 1.00 11.42 113 TRP A C 1
ATOM 830 O O . TRP A 1 114 ? 11.613 5.656 -20.165 1.00 12.03 113 TRP A O 1
ATOM 841 N N . ALA A 1 115 ? 13.379 4.834 -19.065 1.00 11.27 114 ALA A N 1
ATOM 842 C CA . ALA A 1 115 ? 13.653 6.100 -18.347 1.00 12.31 114 ALA A CA 1
ATOM 843 C C . ALA A 1 115 ? 14.019 7.176 -19.361 1.00 11.91 114 ALA A C 1
ATOM 844 O O . ALA A 1 115 ? 13.620 8.338 -19.168 1.00 12.59 114 ALA A O 1
ATOM 846 N N . LEU A 1 116 ? 14.758 6.833 -20.401 1.00 11.47 115 LEU A N 1
ATOM 847 C CA . LEU A 1 116 ? 15.102 7.770 -21.484 1.00 11.37 115 LEU A CA 1
ATOM 848 C C . LEU A 1 116 ? 13.883 8.157 -22.304 1.00 11.40 115 LEU A C 1
ATOM 849 O O . LEU A 1 116 ? 13.839 9.334 -22.775 1.00 13.48 115 LEU A O 1
ATOM 854 N N . GLN A 1 117 ? 12.933 7.272 -22.537 1.00 11.88 116 GLN A N 1
ATOM 855 C CA . GLN A 1 117 ? 11.684 7.638 -23.218 1.00 12.13 116 GLN A CA 1
ATOM 856 C C . GLN A 1 117 ? 10.962 8.668 -22.352 1.00 12.09 116 GLN A C 1
ATOM 857 O O . GLN A 1 117 ? 10.381 9.638 -22.856 1.00 13.49 116 GLN A O 1
ATOM 863 N N . LEU A 1 118 ? 10.907 8.430 -21.047 1.00 11.65 117 LEU A N 1
ATOM 864 C CA . LEU A 1 118 ? 10.249 9.372 -20.134 1.00 12.38 117 LEU A CA 1
ATOM 865 C C . LEU A 1 118 ? 10.990 10.723 -20.161 1.00 12.00 117 LEU A C 1
ATOM 866 O O . LEU A 1 118 ? 10.328 11.781 -20.213 1.00 12.76 117 LEU A O 1
ATOM 871 N N . ALA A 1 119 ? 12.299 10.687 -20.132 1.00 12.00 118 ALA A N 1
ATOM 872 C CA . ALA A 1 119 ? 13.113 11.924 -20.195 1.00 12.61 118 ALA A CA 1
ATOM 873 C C . ALA A 1 119 ? 12.707 12.725 -21.433 1.00 12.46 118 ALA A C 1
ATOM 874 O O . ALA A 1 119 ? 12.531 13.950 -21.332 1.00 14.20 118 ALA A O 1
ATOM 876 N N . ALA A 1 120 ? 12.525 12.085 -22.575 1.00 13.76 119 ALA A N 1
ATOM 877 C CA . ALA A 1 120 ? 12.143 12.808 -23.797 1.00 14.17 119 ALA A CA 1
ATOM 878 C C . ALA A 1 120 ? 10.800 13.495 -23.572 1.00 13.82 119 ALA A C 1
ATOM 879 O O . ALA A 1 120 ? 10.610 14.669 -24.031 1.00 16.75 119 ALA A O 1
ATOM 881 N N . ALA A 1 121 ? 9.842 12.844 -22.953 1.00 13.64 120 ALA A N 1
ATOM 882 C CA . ALA A 1 121 ? 8.494 13.431 -22.759 1.00 14.48 120 ALA A CA 1
ATOM 883 C C . ALA A 1 121 ? 8.537 14.679 -21.888 1.00 13.18 120 ALA A C 1
ATOM 884 O O . ALA A 1 121 ? 7.655 15.532 -22.017 1.00 15.49 120 ALA A O 1
ATOM 886 N N . VAL A 1 122 ? 9.518 14.781 -21.007 1.00 12.60 121 VAL A N 1
ATOM 887 C CA . VAL A 1 122 ? 9.610 15.941 -20.098 1.00 13.20 121 VAL A CA 1
ATOM 888 C C . VAL A 1 122 ? 10.762 16.874 -20.518 1.00 13.06 121 VAL A C 1
ATOM 889 O O . VAL A 1 122 ? 11.133 17.728 -19.708 1.00 16.29 121 VAL A O 1
ATOM 893 N N . GLY A 1 123 ? 11.276 16.769 -21.736 1.00 14.14 122 GLY A N 1
ATOM 894 C CA . GLY A 1 123 ? 12.224 17.741 -22.264 1.00 16.57 122 GLY A CA 1
ATOM 895 C C . GLY A 1 123 ? 13.598 17.618 -21.668 1.00 16.00 122 GLY A C 1
ATOM 896 O O . GLY A 1 123 ? 14.373 18.552 -21.730 1.00 19.18 122 GLY A O 1
ATOM 897 N N . ALA A 1 124 ? 13.918 16.407 -21.184 1.00 14.62 123 ALA A N 1
ATOM 898 C CA . ALA A 1 124 ? 15.198 16.139 -20.502 1.00 14.58 123 ALA A CA 1
ATOM 899 C C . ALA A 1 124 ? 16.099 15.179 -21.276 1.00 14.16 123 ALA A C 1
ATOM 900 O O . ALA A 1 124 ? 17.126 14.734 -20.725 1.00 15.23 123 ALA A O 1
ATOM 902 N N . SER A 1 125 ? 15.845 14.986 -22.559 1.00 14.76 124 SER A N 1
ATOM 903 C CA A SER A 1 125 ? 16.708 14.079 -23.369 0.50 15.67 124 SER A CA 1
ATOM 904 C CA B SER A 1 125 ? 16.712 14.040 -23.305 0.50 17.53 124 SER A CA 1
ATOM 905 C C . SER A 1 125 ? 18.143 14.580 -23.431 1.00 16.06 124 SER A C 1
ATOM 906 O O . SER A 1 125 ? 19.038 13.793 -23.613 1.00 20.08 124 SER A O 1
ATOM 911 N N . ASP A 1 126 ? 18.334 15.887 -23.304 1.00 17.77 125 ASP A N 1
ATOM 912 C CA . ASP A 1 126 ? 19.655 16.555 -23.431 1.00 19.47 125 ASP A CA 1
ATOM 913 C C . ASP A 1 126 ? 20.293 16.794 -22.050 1.00 16.17 125 ASP A C 1
ATOM 914 O O . ASP A 1 126 ? 21.384 17.382 -21.999 1.00 19.41 125 ASP A O 1
ATOM 919 N N . SER A 1 127 ? 19.654 16.335 -20.986 1.00 14.89 126 SER A N 1
ATOM 920 C CA . SER A 1 127 ? 20.168 16.500 -19.623 1.00 15.03 126 SER A CA 1
ATOM 921 C C . SER A 1 127 ? 21.495 15.739 -19.429 1.00 14.28 126 SER A C 1
ATOM 922 O O . SER A 1 127 ? 21.740 14.752 -20.122 1.00 16.09 126 SER A O 1
ATOM 925 N N . GLU A 1 128 ? 22.296 16.176 -18.457 1.00 15.63 127 GLU A N 1
ATOM 926 C CA . GLU A 1 128 ? 23.549 15.483 -18.110 1.00 15.90 127 GLU A CA 1
ATOM 927 C C . GLU A 1 128 ? 23.202 14.010 -17.822 1.00 16.49 127 GLU A C 1
ATOM 928 O O . GLU A 1 128 ? 23.931 13.111 -18.269 1.00 15.84 127 GLU A O 1
ATOM 934 N N . ARG A 1 129 ? 22.224 13.756 -16.959 1.00 16.29 128 ARG A N 1
ATOM 935 C CA . ARG A 1 129 ? 21.937 12.360 -16.573 1.00 15.26 128 ARG A CA 1
ATOM 936 C C . ARG A 1 129 ? 21.514 11.526 -17.787 1.00 14.69 128 ARG A C 1
ATOM 937 O O . ARG A 1 129 ? 21.932 10.367 -17.935 1.00 15.18 128 ARG A O 1
ATOM 945 N N . ALA A 1 130 ? 20.653 12.071 -18.624 1.00 14.24 129 ALA A N 1
ATOM 946 C CA . ALA A 1 130 ? 20.201 11.314 -19.817 1.00 15.61 129 ALA A CA 1
ATOM 947 C C . ALA A 1 130 ? 21.400 11.015 -20.709 1.00 14.32 129 ALA A C 1
ATOM 948 O O . ALA A 1 130 ? 21.463 9.893 -21.262 1.00 14.62 129 ALA A O 1
ATOM 950 N N . GLN A 1 131 ? 22.338 11.937 -20.867 1.00 13.65 130 GLN A N 1
ATOM 951 C CA . GLN A 1 131 ? 23.533 11.686 -21.701 1.00 13.08 130 GLN A CA 1
ATOM 952 C C . GLN A 1 131 ? 24.318 10.517 -21.101 1.00 13.62 130 GLN A C 1
ATOM 953 O O . GLN A 1 131 ? 24.855 9.652 -21.832 1.00 15.02 130 GLN A O 1
ATOM 959 N N . GLN A 1 132 ? 24.504 10.543 -19.782 1.00 14.25 131 GLN A N 1
ATOM 960 C CA . GLN A 1 132 ? 25.279 9.491 -19.103 1.00 14.14 131 GLN A CA 1
ATOM 961 C C . GLN A 1 132 ? 24.574 8.124 -19.255 1.00 12.82 131 GLN A C 1
ATOM 962 O O . GLN A 1 132 ? 25.266 7.119 -19.568 1.00 14.15 131 GLN A O 1
ATOM 968 N N . ALA A 1 133 ? 23.279 8.092 -19.099 1.00 13.48 132 ALA A N 1
ATOM 969 C CA . ALA A 1 133 ? 22.506 6.857 -19.202 1.00 13.97 132 ALA A CA 1
ATOM 970 C C . ALA A 1 133 ? 22.554 6.339 -20.646 1.00 13.38 132 ALA A C 1
ATOM 971 O O . ALA A 1 133 ? 22.666 5.117 -20.852 1.00 14.82 132 ALA A O 1
ATOM 973 N N . ARG A 1 134 ? 22.432 7.231 -21.632 1.00 15.10 133 ARG A N 1
ATOM 974 C CA . ARG A 1 134 ? 22.496 6.782 -23.043 1.00 15.58 133 ARG A CA 1
ATOM 975 C C . ARG A 1 134 ? 23.858 6.182 -23.328 1.00 15.09 133 ARG A C 1
ATOM 976 O O . ARG A 1 134 ? 23.942 5.176 -24.094 1.00 15.36 133 ARG A O 1
ATOM 984 N N . ALA A 1 135 ? 24.906 6.799 -22.820 1.00 14.07 134 ALA A N 1
ATOM 985 C CA . ALA A 1 135 ? 26.273 6.256 -22.979 1.00 15.71 134 ALA A CA 1
ATOM 986 C C . ALA A 1 135 ? 26.359 4.842 -22.379 1.00 14.12 134 ALA A C 1
ATOM 987 O O . ALA A 1 135 ? 26.892 3.945 -23.027 1.00 15.90 134 ALA A O 1
ATOM 989 N N . ALA A 1 136 ? 25.774 4.659 -21.208 1.00 13.51 135 ALA A N 1
ATOM 990 C CA . ALA A 1 136 ? 25.780 3.374 -20.537 1.00 15.01 135 ALA A CA 1
ATOM 991 C C . ALA A 1 136 ? 25.034 2.360 -21.401 1.00 15.25 135 ALA A C 1
ATOM 992 O O . ALA A 1 136 ? 25.462 1.189 -21.445 1.00 16.06 135 ALA A O 1
ATOM 994 N N . LEU A 1 137 ? 23.950 2.737 -22.042 1.00 15.18 136 LEU A N 1
ATOM 995 C CA . LEU A 1 137 ? 23.233 1.788 -22.932 1.00 17.00 136 LEU A CA 1
ATOM 996 C C . LEU A 1 137 ? 24.154 1.267 -24.004 1.00 17.41 136 LEU A C 1
ATOM 997 O O . LEU A 1 137 ? 24.026 0.064 -24.352 1.00 18.46 136 LEU A O 1
ATOM 1002 N N . ALA A 1 138 ? 25.059 2.076 -24.498 1.00 17.45 137 ALA A N 1
ATOM 1003 C CA . ALA A 1 138 ? 25.934 1.655 -25.594 1.00 20.17 137 ALA A CA 1
ATOM 1004 C C . ALA A 1 138 ? 26.777 0.467 -25.140 1.00 19.14 137 ALA A C 1
ATOM 1005 O O . ALA A 1 138 ? 27.108 -0.393 -25.984 1.00 22.71 137 ALA A O 1
ATOM 1007 N N A THR A 1 139 ? 27.077 0.373 -23.850 0.50 17.41 138 THR A N 1
ATOM 1008 N N B THR A 1 139 ? 27.106 0.346 -23.849 0.50 18.11 138 THR A N 1
ATOM 1009 C CA A THR A 1 139 ? 27.900 -0.726 -23.304 0.50 17.62 138 THR A CA 1
ATOM 1010 C CA B THR A 1 139 ? 27.932 -0.785 -23.349 0.50 17.15 138 THR A CA 1
ATOM 1011 C C A THR A 1 139 ? 27.212 -2.094 -23.477 0.50 16.62 138 THR A C 1
ATOM 1012 C C B THR A 1 139 ? 27.214 -2.126 -23.552 0.50 17.12 138 THR A C 1
ATOM 1013 O O A THR A 1 139 ? 27.920 -3.102 -23.481 0.50 21.49 138 THR A O 1
ATOM 1014 O O B THR A 1 139 ? 27.902 -3.142 -23.676 0.50 20.64 138 THR A O 1
ATOM 1021 N N . HIS A 1 140 ? 25.888 -2.110 -23.592 1.00 16.19 139 HIS A N 1
ATOM 1022 C CA . HIS A 1 140 ? 25.073 -3.317 -23.697 1.00 14.66 139 HIS A CA 1
ATOM 1023 C C . HIS A 1 140 ? 24.884 -3.786 -25.145 1.00 15.30 139 HIS A C 1
ATOM 1024 O O . HIS A 1 140 ? 24.288 -4.870 -25.322 1.00 15.50 139 HIS A O 1
ATOM 1031 N N . LEU A 1 141 ? 25.366 -3.031 -26.127 1.00 16.79 140 LEU A N 1
ATOM 1032 C CA . LEU A 1 141 ? 25.274 -3.466 -27.514 1.00 16.64 140 LEU A CA 1
ATOM 1033 C C . LEU A 1 141 ? 26.158 -4.690 -27.735 1.00 18.56 140 LEU A C 1
ATOM 1034 O O . LEU A 1 141 ? 27.305 -4.673 -27.318 1.00 23.64 140 LEU A O 1
ATOM 1039 N N . GLN A 1 142 ? 25.613 -5.690 -28.441 1.00 17.94 141 GLN A N 1
ATOM 1040 C CA . GLN A 1 142 ? 26.297 -6.981 -28.670 1.00 19.66 141 GLN A CA 1
ATOM 1041 C C . GLN A 1 142 ? 26.850 -7.051 -30.088 1.00 22.91 141 GLN A C 1
ATOM 1042 O O . GLN A 1 142 ? 26.310 -6.440 -31.005 1.00 20.83 141 GLN A O 1
ATOM 1048 N N . PRO A 1 143 ? 27.872 -7.906 -30.297 1.00 32.57 142 PRO A N 1
ATOM 1049 C CA . PRO A 1 143 ? 28.364 -8.244 -31.646 1.00 38.33 142 PRO A CA 1
ATOM 1050 C C . PRO A 1 143 ? 27.308 -8.625 -32.701 1.00 31.44 142 PRO A C 1
ATOM 1051 O O . PRO A 1 143 ? 27.465 -8.237 -33.835 1.00 41.49 142 PRO A O 1
ATOM 1055 N N . ASN A 1 144 ? 26.157 -9.198 -32.301 1.00 36.31 143 ASN A N 1
ATOM 1056 C CA . ASN A 1 144 ? 25.082 -9.588 -33.284 1.00 29.26 143 ASN A CA 1
ATOM 1057 C C . ASN A 1 144 ? 24.100 -8.457 -33.576 1.00 28.79 143 ASN A C 1
ATOM 1058 O O . ASN A 1 144 ? 23.164 -8.662 -34.414 1.00 36.04 143 ASN A O 1
ATOM 1063 N N . GLY A 1 145 ? 24.369 -7.301 -33.039 1.00 25.24 144 GLY A N 1
ATOM 1064 C CA . GLY A 1 145 ? 23.687 -6.036 -33.381 1.00 30.90 144 GLY A CA 1
ATOM 1065 C C . GLY A 1 145 ? 22.508 -5.641 -32.512 1.00 22.97 144 GLY A C 1
ATOM 1066 O O . GLY A 1 145 ? 21.903 -4.539 -32.856 1.00 27.86 144 GLY A O 1
ATOM 1067 N N . GLY A 1 146 ? 22.143 -6.481 -31.542 1.00 18.53 145 GLY A N 1
ATOM 1068 C CA . GLY A 1 146 ? 21.114 -6.239 -30.505 1.00 14.93 145 GLY A CA 1
ATOM 1069 C C . GLY A 1 146 ? 21.669 -5.724 -29.171 1.00 15.57 145 GLY A C 1
ATOM 1070 O O . GLY A 1 146 ? 22.877 -5.499 -29.021 1.00 18.13 145 GLY A O 1
ATOM 1071 N N . ILE A 1 147 ? 20.771 -5.511 -28.229 1.00 14.58 146 ILE A N 1
ATOM 1072 C CA . ILE A 1 147 ? 21.175 -5.047 -26.911 1.00 14.74 146 ILE A CA 1
ATOM 1073 C C . ILE A 1 147 ? 20.835 -6.094 -25.857 1.00 13.89 146 ILE A C 1
ATOM 1074 O O . ILE A 1 147 ? 19.748 -6.715 -25.909 1.00 14.74 146 ILE A O 1
ATOM 1079 N N . ALA A 1 148 ? 21.770 -6.279 -24.941 1.00 13.17 147 ALA A N 1
ATOM 1080 C CA . ALA A 1 148 ? 21.626 -7.201 -23.795 1.00 14.36 147 ALA A CA 1
ATOM 1081 C C . ALA A 1 148 ? 21.043 -6.443 -22.587 1.00 13.03 147 ALA A C 1
ATOM 1082 O O . ALA A 1 148 ? 21.402 -5.304 -22.340 1.00 17.19 147 ALA A O 1
ATOM 1084 N N . THR A 1 149 ? 20.244 -7.120 -21.786 1.00 13.80 148 THR A N 1
ATOM 1085 C CA . THR A 1 149 ? 19.636 -6.516 -20.587 1.00 13.22 148 THR A CA 1
ATOM 1086 C C . THR A 1 149 ? 20.722 -6.205 -19.561 1.00 14.08 148 THR A C 1
ATOM 1087 O O . THR A 1 149 ? 20.765 -5.083 -19.001 1.00 14.15 148 THR A O 1
ATOM 1091 N N . PHE A 1 150 ? 21.548 -7.179 -19.232 1.00 14.55 149 PHE A N 1
ATOM 1092 C CA . PHE A 1 150 ? 22.502 -7.085 -18.120 1.00 15.10 149 PHE A CA 1
ATOM 1093 C C . PHE A 1 150 ? 23.920 -7.321 -18.596 1.00 16.81 149 PHE A C 1
ATOM 1094 O O . PHE A 1 150 ? 24.168 -8.121 -19.505 1.00 20.11 149 PHE A O 1
ATOM 1102 N N . ALA A 1 151 ? 24.869 -6.686 -17.931 1.00 18.09 150 ALA A N 1
ATOM 1103 C CA . ALA A 1 151 ? 26.291 -7.040 -17.943 1.00 19.74 150 ALA A CA 1
ATOM 1104 C C . ALA A 1 151 ? 26.500 -8.155 -16.915 1.00 19.92 150 ALA A C 1
ATOM 1105 O O . ALA A 1 151 ? 25.990 -8.045 -15.762 1.00 21.45 150 ALA A O 1
ATOM 1107 N N . GLU A 1 152 ? 27.258 -9.153 -17.319 1.00 20.64 151 GLU A N 1
ATOM 1108 C CA . GLU A 1 152 ? 27.386 -10.391 -16.536 1.00 26.30 151 GLU A CA 1
ATOM 1109 C C . GLU A 1 152 ? 27.857 -10.115 -15.103 1.00 23.26 151 GLU A C 1
ATOM 1110 O O . GLU A 1 152 ? 27.286 -10.712 -14.156 1.00 24.12 151 GLU A O 1
ATOM 1116 N N . GLU A 1 153 ? 28.903 -9.329 -14.935 1.00 22.36 152 GLU A N 1
ATOM 1117 C CA . GLU A 1 153 ? 29.529 -9.202 -13.595 1.00 28.68 152 GLU A CA 1
ATOM 1118 C C . GLU A 1 153 ? 28.544 -8.422 -12.719 1.00 27.20 152 GLU A C 1
ATOM 1119 O O . GLU A 1 153 ? 28.416 -8.781 -11.530 1.00 30.74 152 GLU A O 1
ATOM 1125 N N . SER A 1 154 ? 27.756 -7.515 -13.298 1.00 26.16 153 SER A N 1
ATOM 1126 C CA . SER A 1 154 ? 26.775 -6.711 -12.534 1.00 27.47 153 SER A CA 1
ATOM 1127 C C . SER A 1 154 ? 25.722 -7.621 -11.912 1.00 29.83 153 SER A C 1
ATOM 1128 O O . SER A 1 154 ? 25.405 -7.450 -10.704 1.00 30.88 153 SER A O 1
ATOM 1131 N N . ILE A 1 155 ? 25.121 -8.475 -12.712 1.00 24.44 154 ILE A N 1
ATOM 1132 C CA . ILE A 1 155 ? 23.976 -9.313 -12.257 1.00 24.64 154 ILE A CA 1
ATOM 1133 C C . ILE A 1 155 ? 24.522 -10.478 -11.421 1.00 29.40 154 ILE A C 1
ATOM 1134 O O . ILE A 1 155 ? 23.875 -10.849 -10.457 1.00 32.21 154 ILE A O 1
ATOM 1139 N N . ARG A 1 156 ? 25.691 -11.009 -11.735 1.00 32.34 155 ARG A N 1
ATOM 1140 C CA . ARG A 1 156 ? 26.353 -11.957 -10.813 1.00 37.99 155 ARG A CA 1
ATOM 1141 C C . ARG A 1 156 ? 26.596 -11.336 -9.421 1.00 36.52 155 ARG A C 1
ATOM 1142 O O . ARG A 1 156 ? 26.449 -12.080 -8.410 1.00 47.61 155 ARG A O 1
ATOM 1150 N N . ALA A 1 157 ? 27.078 -10.076 -9.352 1.00 35.53 156 ALA A N 1
ATOM 1151 C CA . ALA A 1 157 ? 27.447 -9.428 -8.062 1.00 40.61 156 ALA A CA 1
ATOM 1152 C C . ALA A 1 157 ? 26.171 -9.293 -7.233 1.00 38.17 156 ALA A C 1
ATOM 1153 O O . ALA A 1 157 ? 26.204 -9.457 -6.061 1.00 51.56 156 ALA A O 1
ATOM 1155 N N . PHE A 1 158 ? 25.050 -9.008 -7.886 1.00 37.50 157 PHE A N 1
ATOM 1156 C CA . PHE A 1 158 ? 23.744 -8.884 -7.204 1.00 34.44 157 PHE A CA 1
ATOM 1157 C C . PHE A 1 158 ? 23.293 -10.257 -6.676 1.00 43.20 157 PHE A C 1
ATOM 1158 O O . PHE A 1 158 ? 22.820 -10.281 -5.508 1.00 44.28 157 PHE A O 1
ATOM 1166 N N . ILE A 1 159 ? 23.368 -11.317 -7.502 1.00 39.29 158 ILE A N 1
ATOM 1167 C CA . ILE A 1 159 ? 22.925 -12.729 -7.192 1.00 46.80 158 ILE A CA 1
ATOM 1168 C C . ILE A 1 159 ? 23.898 -13.405 -6.188 1.00 53.21 158 ILE A C 1
ATOM 1169 O O . ILE A 1 159 ? 24.692 -12.658 -5.568 1.00 61.85 158 ILE A O 1
ATOM 1174 N N . VAL A 1 167 ? 27.541 -21.734 -13.231 1.00 56.07 166 VAL A N 1
ATOM 1175 C CA . VAL A 1 167 ? 26.391 -21.761 -14.190 1.00 48.12 166 VAL A CA 1
ATOM 1176 C C . VAL A 1 167 ? 26.515 -20.562 -15.196 1.00 42.22 166 VAL A C 1
ATOM 1177 O O . VAL A 1 167 ? 26.966 -19.430 -14.860 1.00 38.54 166 VAL A O 1
ATOM 1181 N N . SER A 1 168 ? 26.167 -20.771 -16.464 1.00 41.57 167 SER A N 1
ATOM 1182 C CA . SER A 1 168 ? 26.236 -19.740 -17.546 1.00 47.99 167 SER A CA 1
ATOM 1183 C C . SER A 1 168 ? 25.242 -18.635 -17.200 1.00 46.58 167 SER A C 1
ATOM 1184 O O . SER A 1 168 ? 24.114 -18.955 -16.823 1.00 28.38 167 SER A O 1
ATOM 1187 N N . PHE A 1 169 ? 25.642 -17.386 -17.391 1.00 30.65 168 PHE A N 1
ATOM 1188 C CA . PHE A 1 169 ? 24.681 -16.242 -17.464 1.00 26.19 168 PHE A CA 1
ATOM 1189 C C . PHE A 1 169 ? 24.461 -15.749 -18.896 1.00 23.00 168 PHE A C 1
ATOM 1190 O O . PHE A 1 169 ? 23.925 -14.644 -19.108 1.00 20.90 168 PHE A O 1
ATOM 1198 N N . GLN A 1 170 ? 24.797 -16.539 -19.900 1.00 22.81 169 GLN A N 1
ATOM 1199 C CA . GLN A 1 170 ? 24.735 -16.094 -21.318 1.00 23.94 169 GLN A CA 1
ATOM 1200 C C . GLN A 1 170 ? 23.288 -15.909 -21.770 1.00 19.83 169 GLN A C 1
ATOM 1201 O O . GLN A 1 170 ? 23.074 -15.218 -22.797 1.00 24.05 169 GLN A O 1
ATOM 1207 N N . GLY A 1 171 ? 22.304 -16.505 -21.093 1.00 20.02 170 GLY A N 1
ATOM 1208 C CA . GLY A 1 171 ? 20.888 -16.198 -21.345 1.00 18.31 170 GLY A CA 1
ATOM 1209 C C . GLY A 1 171 ? 20.547 -14.777 -20.922 1.00 17.79 170 GLY A C 1
ATOM 1210 O O . GLY A 1 171 ? 20.103 -13.976 -21.772 1.00 18.34 170 GLY A O 1
ATOM 1211 N N . TRP A 1 172 ? 20.800 -14.463 -19.659 1.00 19.06 171 TRP A N 1
ATOM 1212 C CA . TRP A 1 172 ? 20.445 -13.128 -19.142 1.00 19.28 171 TRP A CA 1
ATOM 1213 C C . TRP A 1 172 ? 21.319 -12.017 -19.737 1.00 18.42 171 TRP A C 1
ATOM 1214 O O . TRP A 1 172 ? 20.901 -10.848 -19.649 1.00 19.59 171 TRP A O 1
ATOM 1225 N N . CYS A 1 173 ? 22.477 -12.333 -20.299 1.00 20.28 172 CYS A N 1
ATOM 1226 C CA . CYS A 1 173 ? 23.491 -11.340 -20.736 1.00 20.74 172 CYS A CA 1
ATOM 1227 C C . CYS A 1 173 ? 23.669 -11.372 -22.256 1.00 18.42 172 CYS A C 1
ATOM 1228 O O . CYS A 1 173 ? 24.598 -10.735 -22.754 1.00 20.83 172 CYS A O 1
ATOM 1231 N N . GLY A 1 174 ? 22.787 -12.038 -22.962 1.00 18.26 173 GLY A N 1
ATOM 1232 C CA . GLY A 1 174 ? 22.766 -11.999 -24.429 1.00 17.91 173 GLY A CA 1
ATOM 1233 C C . GLY A 1 174 ? 21.861 -10.913 -24.943 1.00 15.95 173 GLY A C 1
ATOM 1234 O O . GLY A 1 174 ? 21.022 -10.371 -24.215 1.00 15.38 173 GLY A O 1
ATOM 1235 N N . ALA A 1 175 ? 21.926 -10.698 -26.250 1.00 16.03 174 ALA A N 1
ATOM 1236 C CA . ALA A 1 175 ? 20.992 -9.794 -26.921 1.00 16.91 174 ALA A CA 1
ATOM 1237 C C . ALA A 1 175 ? 19.567 -10.278 -26.704 1.00 15.26 174 ALA A C 1
ATOM 1238 O O . ALA A 1 175 ? 19.295 -11.484 -26.908 1.00 18.27 174 ALA A O 1
ATOM 1240 N N . HIS A 1 176 ? 18.663 -9.369 -26.406 1.00 13.99 175 HIS A N 1
ATOM 1241 C CA . HIS A 1 176 ? 17.239 -9.654 -26.130 1.00 14.58 175 HIS A CA 1
ATOM 1242 C C . HIS A 1 176 ? 16.371 -8.879 -27.109 1.00 14.22 175 HIS A C 1
ATOM 1243 O O . HIS A 1 176 ? 16.530 -7.657 -27.220 1.00 14.45 175 HIS A O 1
ATOM 1250 N N . THR A 1 177 ? 15.446 -9.521 -27.792 1.00 14.22 176 THR A N 1
ATOM 1251 C CA . THR A 1 177 ? 14.676 -8.817 -28.818 1.00 14.36 176 THR A CA 1
ATOM 1252 C C . THR A 1 177 ? 13.683 -7.839 -28.205 1.00 13.00 176 THR A C 1
ATOM 1253 O O . THR A 1 177 ? 13.462 -6.753 -28.772 1.00 13.86 176 THR A O 1
ATOM 1257 N N . CYS A 1 178 ? 13.095 -8.176 -27.078 1.00 13.10 177 CYS A N 1
ATOM 1258 C CA . CYS A 1 178 ? 12.138 -7.329 -26.358 1.00 13.46 177 CYS A CA 1
ATOM 1259 C C . CYS A 1 178 ? 12.844 -6.010 -25.936 1.00 12.11 177 CYS A C 1
ATOM 1260 O O . CYS A 1 178 ? 12.318 -4.917 -26.146 1.00 14.18 177 CYS A O 1
ATOM 1263 N N . VAL A 1 179 ? 14.028 -6.117 -25.353 1.00 11.89 178 VAL A N 1
ATOM 1264 C CA . VAL A 1 179 ? 14.796 -4.952 -24.894 1.00 12.02 178 VAL A CA 1
ATOM 1265 C C . VAL A 1 179 ? 15.294 -4.189 -26.103 1.00 12.88 178 VAL A C 1
ATOM 1266 O O . VAL A 1 179 ? 15.219 -2.929 -26.119 1.00 13.31 178 VAL A O 1
ATOM 1270 N N . SER A 1 180 ? 15.758 -4.839 -27.149 1.00 12.76 179 SER A N 1
ATOM 1271 C CA . SER A 1 180 ? 16.222 -4.175 -28.370 1.00 12.06 179 SER A CA 1
ATOM 1272 C C . SER A 1 180 ? 15.070 -3.380 -29.000 1.00 12.72 179 SER A C 1
ATOM 1273 O O . SER A 1 180 ? 15.271 -2.222 -29.430 1.00 13.27 179 SER A O 1
ATOM 1276 N N . ALA A 1 181 ? 13.871 -3.925 -29.052 1.00 12.87 180 ALA A N 1
ATOM 1277 C CA . ALA A 1 181 ? 12.708 -3.268 -29.633 1.00 13.47 180 ALA A CA 1
ATOM 1278 C C . ALA A 1 181 ? 12.419 -1.985 -28.845 1.00 13.55 180 ALA A C 1
ATOM 1279 O O . ALA A 1 181 ? 12.122 -0.922 -29.429 1.00 14.84 180 ALA A O 1
ATOM 1281 N N . ALA A 1 182 ? 12.415 -2.073 -27.537 1.00 13.44 181 ALA A N 1
ATOM 1282 C CA . ALA A 1 182 ? 12.104 -0.923 -26.686 1.00 13.07 181 ALA A CA 1
ATOM 1283 C C . ALA A 1 182 ? 13.213 0.139 -26.820 1.00 11.87 181 ALA A C 1
ATOM 1284 O O . ALA A 1 182 ? 12.892 1.337 -26.922 1.00 13.91 181 ALA A O 1
ATOM 1286 N N . VAL A 1 183 ? 14.470 -0.225 -26.804 1.00 12.42 182 VAL A N 1
ATOM 1287 C CA . VAL A 1 183 ? 15.591 0.730 -26.915 1.00 12.60 182 VAL A CA 1
ATOM 1288 C C . VAL A 1 183 ? 15.528 1.384 -28.289 1.00 13.10 182 VAL A C 1
ATOM 1289 O O . VAL A 1 183 ? 15.879 2.573 -28.408 1.00 14.57 182 VAL A O 1
ATOM 1293 N N . ALA A 1 184 ? 15.086 0.680 -29.295 1.00 13.20 183 ALA A N 1
ATOM 1294 C CA . ALA A 1 184 ? 14.960 1.261 -30.660 1.00 13.69 183 ALA A CA 1
ATOM 1295 C C . ALA A 1 184 ? 13.861 2.329 -30.716 1.00 13.68 183 ALA A C 1
ATOM 1296 O O . ALA A 1 184 ? 13.794 2.998 -31.758 1.00 16.38 183 ALA A O 1
ATOM 1298 N N . ALA A 1 185 ? 13.040 2.497 -29.695 1.00 13.30 184 ALA A N 1
ATOM 1299 C CA . ALA A 1 185 ? 12.120 3.668 -29.582 1.00 14.27 184 ALA A CA 1
ATOM 1300 C C . ALA A 1 185 ? 12.934 4.972 -29.445 1.00 15.41 184 ALA A C 1
ATOM 1301 O O . ALA A 1 185 ? 12.385 6.028 -29.722 1.00 19.14 184 ALA A O 1
ATOM 1303 N N . LEU A 1 186 ? 14.194 4.891 -29.037 1.00 14.47 185 LEU A N 1
ATOM 1304 C CA . LEU A 1 186 ? 15.077 6.050 -28.877 1.00 15.35 185 LEU A CA 1
ATOM 1305 C C . LEU A 1 186 ? 15.690 6.334 -30.230 1.00 17.31 185 LEU A C 1
ATOM 1306 O O . LEU A 1 186 ? 16.363 5.489 -30.812 1.00 16.78 185 LEU A O 1
ATOM 1311 N N . PRO A 1 187 ? 15.539 7.557 -30.778 1.00 19.50 186 PRO A N 1
ATOM 1312 C CA . PRO A 1 187 ? 16.044 7.818 -32.128 1.00 20.51 186 PRO A CA 1
ATOM 1313 C C . PRO A 1 187 ? 17.560 7.650 -32.215 1.00 20.18 186 PRO A C 1
ATOM 1314 O O . PRO A 1 187 ? 18.079 7.350 -33.246 1.00 24.35 186 PRO A O 1
ATOM 1318 N N . GLU A 1 188 ? 18.263 7.800 -31.092 1.00 21.26 187 GLU A N 1
ATOM 1319 C CA . GLU A 1 188 ? 19.740 7.687 -31.064 1.00 21.32 187 GLU A CA 1
ATOM 1320 C C . GLU A 1 188 ? 20.185 6.234 -31.335 1.00 19.97 187 GLU A C 1
ATOM 1321 O O . GLU A 1 188 ? 21.326 6.050 -31.800 1.00 22.64 187 GLU A O 1
ATOM 1327 N N . PHE A 1 189 ? 19.328 5.254 -31.042 1.00 18.28 188 PHE A N 1
ATOM 1328 C CA . PHE A 1 189 ? 19.679 3.808 -31.144 1.00 17.06 188 PHE A CA 1
ATOM 1329 C C . PHE A 1 189 ? 18.942 3.131 -32.310 1.00 17.33 188 PHE A C 1
ATOM 1330 O O . PHE A 1 189 ? 19.310 2.030 -32.645 1.00 18.18 188 PHE A O 1
ATOM 1338 N N . ARG A 1 190 ? 17.950 3.760 -32.889 1.00 17.28 189 ARG A N 1
ATOM 1339 C CA . ARG A 1 190 ? 17.027 3.095 -33.817 1.00 17.89 189 ARG A CA 1
ATOM 1340 C C . ARG A 1 190 ? 17.829 2.554 -35.004 1.00 17.12 189 ARG A C 1
ATOM 1341 O O . ARG A 1 190 ? 17.695 1.347 -35.391 1.00 18.78 189 ARG A O 1
ATOM 1349 N N . SER A 1 191 ? 18.663 3.351 -35.645 1.00 19.80 190 SER A N 1
ATOM 1350 C CA . SER A 1 191 ? 19.471 2.906 -36.810 1.00 20.23 190 SER A CA 1
ATOM 1351 C C . SER A 1 191 ? 20.455 1.789 -36.438 1.00 19.49 190 SER A C 1
ATOM 1352 O O . SER A 1 191 ? 20.589 0.843 -37.218 1.00 21.30 190 SER A O 1
ATOM 1355 N N . ARG A 1 192 ? 21.102 1.869 -35.292 1.00 18.85 191 ARG A N 1
ATOM 1356 C CA . ARG A 1 192 ? 22.113 0.881 -34.883 1.00 20.00 191 ARG A CA 1
ATOM 1357 C C . ARG A 1 192 ? 21.423 -0.477 -34.648 1.00 18.54 191 ARG A C 1
ATOM 1358 O O . ARG A 1 192 ? 22.056 -1.505 -34.949 1.00 22.68 191 ARG A O 1
ATOM 1366 N N . LEU A 1 193 ? 20.186 -0.521 -34.151 1.00 16.02 192 LEU A N 1
ATOM 1367 C CA . LEU A 1 193 ? 19.474 -1.789 -33.846 1.00 14.37 192 LEU A CA 1
ATOM 1368 C C . LEU A 1 193 ? 18.677 -2.325 -35.050 1.00 15.73 192 LEU A C 1
ATOM 1369 O O . LEU A 1 193 ? 18.149 -3.419 -34.991 1.00 15.95 192 LEU A O 1
ATOM 1374 N N . HIS A 1 194 ? 18.562 -1.560 -36.136 1.00 16.26 193 HIS A N 1
ATOM 1375 C CA . HIS A 1 194 ? 17.666 -1.888 -37.258 1.00 15.80 193 HIS A CA 1
ATOM 1376 C C . HIS A 1 194 ? 17.915 -3.319 -37.820 1.00 15.43 193 HIS A C 1
ATOM 1377 O O . HIS A 1 194 ? 16.958 -4.051 -38.038 1.00 15.64 193 HIS A O 1
ATOM 1384 N N . ASP A 1 195 ? 19.136 -3.626 -38.178 1.00 15.90 194 ASP A N 1
ATOM 1385 C CA . ASP A 1 195 ? 19.418 -4.885 -38.889 1.00 16.60 194 ASP A CA 1
ATOM 1386 C C . ASP A 1 195 ? 19.067 -6.042 -37.962 1.00 15.78 194 ASP A C 1
ATOM 1387 O O . ASP A 1 195 ? 18.515 -7.051 -38.434 1.00 15.88 194 ASP A O 1
ATOM 1392 N N . TYR A 1 196 ? 19.433 -5.958 -36.686 1.00 13.87 195 TYR A N 1
ATOM 1393 C CA . TYR A 1 196 ? 19.106 -7.018 -35.698 1.00 14.24 195 TYR A CA 1
ATOM 1394 C C . TYR A 1 196 ? 17.594 -7.193 -35.640 1.00 14.31 195 TYR A C 1
ATOM 1395 O O . TYR A 1 196 ? 17.070 -8.339 -35.676 1.00 14.39 195 TYR A O 1
ATOM 1404 N N . LEU A 1 197 ? 16.851 -6.103 -35.570 1.00 13.95 196 LEU A N 1
ATOM 1405 C CA . LEU A 1 197 ? 15.379 -6.212 -35.542 1.00 13.72 196 LEU A CA 1
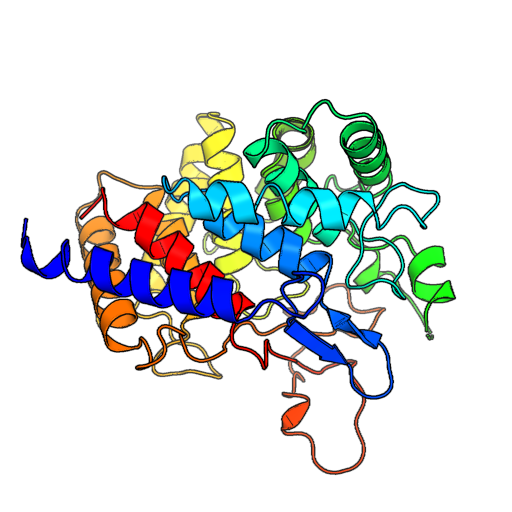ATOM 1406 C C . LEU A 1 197 ? 14.878 -6.836 -36.858 1.00 13.33 196 LEU A C 1
ATOM 1407 O O . LEU A 1 197 ? 13.958 -7.697 -36.816 1.00 14.92 196 LEU A O 1
ATOM 1412 N N . ARG A 1 198 ? 15.418 -6.484 -37.994 1.00 13.67 197 ARG A N 1
ATOM 1413 C CA . ARG A 1 198 ? 14.916 -7.100 -39.227 1.00 14.49 197 ARG A CA 1
ATOM 1414 C C . ARG A 1 198 ? 15.206 -8.619 -39.256 1.00 14.21 197 ARG A C 1
ATOM 1415 O O . ARG A 1 198 ? 14.306 -9.418 -39.638 1.00 14.80 197 ARG A O 1
ATOM 1423 N N . VAL A 1 199 ? 16.386 -9.048 -38.880 1.00 15.40 198 VAL A N 1
ATOM 1424 C CA . VAL A 1 199 ? 16.761 -10.483 -39.061 1.00 16.86 198 VAL A CA 1
ATOM 1425 C C . VAL A 1 199 ? 16.059 -11.359 -38.056 1.00 15.91 198 VAL A C 1
ATOM 1426 O O . VAL A 1 199 ? 15.937 -12.570 -38.304 1.00 19.75 198 VAL A O 1
ATOM 1430 N N . THR A 1 200 ? 15.555 -10.803 -36.966 1.00 14.31 199 THR A N 1
ATOM 1431 C CA . THR A 1 200 ? 14.880 -11.598 -35.909 1.00 13.99 199 THR A CA 1
ATOM 1432 C C . THR A 1 200 ? 13.386 -11.793 -36.131 1.00 13.68 199 THR A C 1
ATOM 1433 O O . THR A 1 200 ? 12.748 -12.558 -35.394 1.00 15.20 199 THR A O 1
ATOM 1437 N N . GLN A 1 201 ? 12.794 -11.205 -37.148 1.00 13.73 200 GLN A N 1
ATOM 1438 C CA . GLN A 1 201 ? 11.359 -11.404 -37.413 1.00 13.04 200 GLN A CA 1
ATOM 1439 C C . GLN A 1 201 ? 11.177 -12.885 -37.771 1.00 13.74 200 GLN A C 1
ATOM 1440 O O . GLN A 1 201 ? 11.924 -13.430 -38.596 1.00 15.64 200 GLN A O 1
ATOM 1446 N N . THR A 1 202 ? 10.118 -13.482 -37.283 1.00 14.28 201 THR A N 1
ATOM 1447 C CA . THR A 1 202 ? 9.822 -14.896 -37.607 1.00 14.92 201 THR A CA 1
ATOM 1448 C C . THR A 1 202 ? 9.171 -14.998 -38.972 1.00 16.15 201 THR A C 1
ATOM 1449 O O . THR A 1 202 ? 8.645 -14.000 -39.489 1.00 16.08 201 THR A O 1
ATOM 1453 N N . SER A 1 203 ? 9.034 -16.242 -39.460 1.00 17.20 202 SER A N 1
ATOM 1454 C CA . SER A 1 203 ? 8.396 -16.451 -40.761 1.00 20.08 202 SER A CA 1
ATOM 1455 C C . SER A 1 203 ? 6.904 -16.096 -40.703 1.00 18.31 202 SER A C 1
ATOM 1456 O O . SER A 1 203 ? 6.320 -15.861 -41.776 1.00 21.02 202 SER A O 1
ATOM 1459 N N . GLN A 1 204 ? 6.285 -16.045 -39.504 1.00 16.61 203 GLN A N 1
ATOM 1460 C CA . GLN A 1 204 ? 4.854 -15.726 -39.353 1.00 17.13 203 GLN A CA 1
ATOM 1461 C C . GLN A 1 204 ? 4.626 -14.193 -39.253 1.00 15.31 203 GLN A C 1
ATOM 1462 O O . GLN A 1 204 ? 3.452 -13.760 -39.244 1.00 18.95 203 GLN A O 1
ATOM 1468 N N . GLY A 1 205 ? 5.696 -13.406 -39.186 1.00 15.38 204 GLY A N 1
ATOM 1469 C CA . GLY A 1 205 ? 5.559 -11.934 -39.137 1.00 14.59 204 GLY A CA 1
ATOM 1470 C C . GLY A 1 205 ? 5.719 -11.315 -37.778 1.00 14.32 204 GLY A C 1
ATOM 1471 O O . GLY A 1 205 ? 5.818 -10.078 -37.677 1.00 14.48 204 GLY A O 1
ATOM 1472 N N . ASN A 1 206 ? 5.748 -12.114 -36.741 1.00 14.07 205 ASN A N 1
ATOM 1473 C CA . ASN A 1 206 ? 5.927 -11.599 -35.375 1.00 13.22 205 ASN A CA 1
ATOM 1474 C C . ASN A 1 206 ? 7.391 -11.632 -34.952 1.00 13.28 205 ASN A C 1
ATOM 1475 O O . ASN A 1 206 ? 8.245 -12.191 -35.608 1.00 16.35 205 ASN A O 1
ATOM 1480 N N . TRP A 1 207 ? 7.626 -11.073 -33.777 1.00 12.26 206 TRP A N 1
ATOM 1481 C CA . TRP A 1 207 ? 8.873 -11.244 -33.024 1.00 12.50 206 TRP A CA 1
ATOM 1482 C C . TRP A 1 207 ? 8.516 -11.943 -31.716 1.00 13.48 206 TRP A C 1
ATOM 1483 O O . TRP A 1 207 ? 7.346 -11.925 -31.295 1.00 14.73 206 TRP A O 1
ATOM 1494 N N . GLU A 1 208 ? 9.538 -12.534 -31.139 1.00 13.92 207 GLU A N 1
ATOM 1495 C CA . GLU A 1 208 ? 9.468 -13.181 -29.830 1.00 15.36 207 GLU A CA 1
ATOM 1496 C C . GLU A 1 208 ? 10.429 -12.468 -28.881 1.00 14.92 207 GLU A C 1
ATOM 1497 O O . GLU A 1 208 ? 11.564 -12.185 -29.268 1.00 18.28 207 GLU A O 1
ATOM 1503 N N . GLY A 1 209 ? 9.969 -12.243 -27.670 1.00 14.04 208 GLY A N 1
ATOM 1504 C CA . GLY A 1 209 ? 10.772 -11.605 -26.634 1.00 14.82 208 GLY A CA 1
ATOM 1505 C C . GLY A 1 209 ? 11.495 -12.600 -25.735 1.00 13.69 208 GLY A C 1
ATOM 1506 O O . GLY A 1 209 ? 11.314 -13.819 -25.836 1.00 15.85 208 GLY A O 1
ATOM 1507 N N . TYR A 1 210 ? 12.299 -12.083 -24.845 1.00 12.69 209 TYR A N 1
ATOM 1508 C CA . TYR A 1 210 ? 13.059 -12.859 -23.877 1.00 13.29 209 TYR A CA 1
ATOM 1509 C C . TYR A 1 210 ? 12.295 -12.917 -22.554 1.00 13.30 209 TYR A C 1
ATOM 1510 O O . TYR A 1 210 ? 11.907 -14.046 -22.098 1.00 14.41 209 TYR A O 1
ATOM 1519 N N . TRP A 1 211 ? 12.004 -11.758 -21.967 1.00 13.34 210 TRP A N 1
ATOM 1520 C CA . TRP A 1 211 ? 11.425 -11.706 -20.599 1.00 13.55 210 TRP A CA 1
ATOM 1521 C C . TRP A 1 211 ? 9.905 -11.818 -20.567 1.00 13.51 210 TRP A C 1
ATOM 1522 O O . TRP A 1 211 ? 9.328 -11.885 -19.500 1.00 15.99 210 TRP A O 1
ATOM 1533 N N . TRP A 1 212 ? 9.232 -11.752 -21.684 1.00 14.66 211 TRP A N 1
ATOM 1534 C CA . TRP A 1 212 ? 7.771 -11.694 -21.732 1.00 15.40 211 TRP A CA 1
ATOM 1535 C C . TRP A 1 212 ? 7.191 -12.909 -22.389 1.00 16.04 211 TRP A C 1
ATOM 1536 O O . TRP A 1 212 ? 7.685 -13.350 -23.438 1.00 16.79 211 TRP A O 1
ATOM 1547 N N . SER A 1 213 ? 6.073 -13.353 -21.856 1.00 16.31 212 SER A N 1
ATOM 1548 C CA . SER A 1 213 ? 5.309 -14.463 -22.442 1.00 17.96 212 SER A CA 1
ATOM 1549 C C . SER A 1 213 ? 4.622 -13.998 -23.726 1.00 16.78 212 SER A C 1
ATOM 1550 O O . SER A 1 213 ? 4.432 -14.792 -24.662 1.00 19.09 212 SER A O 1
ATOM 1553 N N . ASP A 1 214 ? 4.143 -12.744 -23.732 1.00 12.70 213 ASP A N 1
ATOM 1554 C CA . ASP A 1 214 ? 3.206 -12.308 -24.786 1.00 12.13 213 ASP A CA 1
ATOM 1555 C C . ASP A 1 214 ? 3.995 -11.658 -25.922 1.00 12.11 213 ASP A C 1
ATOM 1556 O O . ASP A 1 214 ? 4.506 -10.487 -25.775 1.00 13.07 213 ASP A O 1
ATOM 1561 N N . HIS A 1 215 ? 4.063 -12.288 -27.093 1.00 12.60 214 HIS A N 1
ATOM 1562 C CA . HIS A 1 215 ? 4.846 -11.818 -28.238 1.00 12.87 214 HIS A CA 1
ATOM 1563 C C . HIS A 1 215 ? 4.297 -10.495 -28.793 1.00 11.56 214 HIS A C 1
ATOM 1564 O O . HIS A 1 215 ? 5.039 -9.826 -29.528 1.00 11.90 214 HIS A O 1
ATOM 1571 N N . GLU A 1 216 ? 3.066 -10.134 -28.465 1.00 11.58 215 GLU A N 1
ATOM 1572 C CA . GLU A 1 216 ? 2.490 -8.843 -28.924 1.00 11.58 215 GLU A CA 1
ATOM 1573 C C . GLU A 1 216 ? 3.334 -7.658 -28.439 1.00 11.48 215 GLU A C 1
ATOM 1574 O O . GLU A 1 216 ? 3.398 -6.688 -29.152 1.00 12.76 215 GLU A O 1
ATOM 1580 N N . TYR A 1 217 ? 3.897 -7.751 -27.251 1.00 11.51 216 TYR A N 1
ATOM 1581 C CA . TYR A 1 217 ? 4.754 -6.687 -26.715 1.00 11.83 216 TYR A CA 1
ATOM 1582 C C . TYR A 1 217 ? 5.932 -6.439 -27.637 1.00 11.25 216 TYR A C 1
ATOM 1583 O O . TYR A 1 217 ? 6.135 -5.294 -28.129 1.00 12.32 216 TYR A O 1
ATOM 1592 N N . THR A 1 218 ? 6.715 -7.447 -27.939 1.00 11.21 217 THR A N 1
ATOM 1593 C CA . THR A 1 218 ? 7.933 -7.289 -28.748 1.00 10.98 217 THR A CA 1
ATOM 1594 C C . THR A 1 218 ? 7.519 -6.940 -30.166 1.00 11.81 217 THR A C 1
ATOM 1595 O O . THR A 1 218 ? 8.223 -6.151 -30.833 1.00 12.18 217 THR A O 1
ATOM 1599 N N . THR A 1 219 ? 6.475 -7.572 -30.678 1.00 10.75 218 THR A N 1
ATOM 1600 C CA . THR A 1 219 ? 6.073 -7.370 -32.078 1.00 11.41 218 THR A CA 1
ATOM 1601 C C . THR A 1 219 ? 5.633 -5.908 -32.262 1.00 11.98 218 THR A C 1
ATOM 1602 O O . THR A 1 219 ? 6.033 -5.258 -33.241 1.00 12.42 218 THR A O 1
ATOM 1606 N N . ALA A 1 220 ? 4.777 -5.402 -31.387 1.00 11.76 219 ALA A N 1
ATOM 1607 C CA . ALA A 1 220 ? 4.299 -3.995 -31.516 1.00 11.05 219 ALA A CA 1
ATOM 1608 C C . ALA A 1 220 ? 5.499 -3.055 -31.414 1.00 10.91 219 ALA A C 1
ATOM 1609 O O . ALA A 1 220 ? 5.624 -2.141 -32.227 1.00 12.01 219 ALA A O 1
ATOM 1611 N N . LEU A 1 221 ? 6.360 -3.227 -30.409 1.00 10.82 220 LEU A N 1
ATOM 1612 C CA . LEU A 1 221 ? 7.476 -2.293 -30.234 1.00 11.54 220 LEU A CA 1
ATOM 1613 C C . LEU A 1 221 ? 8.399 -2.332 -31.437 1.00 11.93 220 LEU A C 1
ATOM 1614 O O . LEU A 1 221 ? 8.925 -1.307 -31.862 1.00 12.04 220 LEU A O 1
ATOM 1619 N N . THR A 1 222 ? 8.674 -3.513 -31.971 1.00 11.78 221 THR A N 1
ATOM 1620 C CA . THR A 1 222 ? 9.599 -3.627 -33.120 1.00 11.74 221 THR A CA 1
ATOM 1621 C C . THR A 1 222 ? 8.977 -2.959 -34.348 1.00 11.43 221 THR A C 1
ATOM 1622 O O . THR A 1 222 ? 9.669 -2.161 -35.036 1.00 12.59 221 THR A O 1
ATOM 1626 N N . ALA A 1 223 ? 7.724 -3.282 -34.642 1.00 11.65 222 ALA A N 1
ATOM 1627 C CA . ALA A 1 223 ? 7.062 -2.686 -35.807 1.00 12.31 222 ALA A CA 1
ATOM 1628 C C . ALA A 1 223 ? 7.004 -1.150 -35.656 1.00 12.10 222 ALA A C 1
ATOM 1629 O O . ALA A 1 223 ? 7.168 -0.423 -36.661 1.00 13.22 222 ALA A O 1
ATOM 1631 N N . GLU A 1 224 ? 6.754 -0.675 -34.438 1.00 12.06 223 GLU A N 1
ATOM 1632 C CA . GLU A 1 224 ? 6.715 0.787 -34.211 1.00 12.77 223 GLU A CA 1
ATOM 1633 C C . GLU A 1 224 ? 8.093 1.388 -34.481 1.00 13.35 223 GLU A C 1
ATOM 1634 O O . GLU A 1 224 ? 8.184 2.503 -35.076 1.00 15.16 223 GLU A O 1
ATOM 1640 N N . ALA A 1 225 ? 9.202 0.746 -34.102 1.00 13.52 224 ALA A N 1
ATOM 1641 C CA . ALA A 1 225 ? 10.561 1.306 -34.336 1.00 14.82 224 ALA A CA 1
ATOM 1642 C C . ALA A 1 225 ? 10.815 1.328 -35.829 1.00 15.45 224 ALA A C 1
ATOM 1643 O O . ALA A 1 225 ? 11.379 2.301 -36.366 1.00 16.57 224 ALA A O 1
ATOM 1645 N N . LEU A 1 226 ? 10.454 0.265 -36.533 1.00 13.30 225 LEU A N 1
ATOM 1646 C CA . LEU A 1 226 ? 10.624 0.246 -37.998 1.00 14.16 225 LEU A CA 1
ATOM 1647 C C . LEU A 1 226 ? 9.788 1.365 -38.629 1.00 14.44 225 LEU A C 1
ATOM 1648 O O . LEU A 1 226 ? 10.261 2.028 -39.574 1.00 16.96 225 LEU A O 1
ATOM 1653 N N . ALA A 1 227 ? 8.557 1.536 -38.193 1.00 13.56 226 ALA A N 1
ATOM 1654 C CA . ALA A 1 227 ? 7.690 2.583 -38.744 1.00 15.01 226 ALA A CA 1
ATOM 1655 C C . ALA A 1 227 ? 8.298 3.971 -38.479 1.00 15.94 226 ALA A C 1
ATOM 1656 O O . ALA A 1 227 ? 8.311 4.813 -39.372 1.00 17.71 226 ALA A O 1
ATOM 1658 N N . ALA A 1 228 ? 8.851 4.199 -37.298 1.00 16.00 227 ALA A N 1
ATOM 1659 C CA . ALA A 1 228 ? 9.368 5.526 -36.937 1.00 16.57 227 ALA A CA 1
ATOM 1660 C C . ALA A 1 228 ? 10.624 5.823 -37.757 1.00 17.54 227 ALA A C 1
ATOM 1661 O O . ALA A 1 228 ? 10.934 7.002 -38.003 1.00 20.74 227 ALA A O 1
ATOM 1663 N N . GLY A 1 229 ? 11.368 4.813 -38.216 1.00 15.92 228 GLY A N 1
ATOM 1664 C CA . GLY A 1 229 ? 12.576 5.076 -39.010 1.00 18.08 228 GLY A CA 1
ATOM 1665 C C . GLY A 1 229 ? 12.254 5.501 -40.439 1.00 17.70 228 GLY A C 1
ATOM 1666 O O . GLY A 1 229 ? 13.145 6.081 -41.085 1.00 21.94 228 GLY A O 1
ATOM 1667 N N . GLY A 1 230 ? 11.044 5.235 -40.925 1.00 18.12 229 GLY A N 1
ATOM 1668 C CA . GLY A 1 230 ? 10.568 5.815 -42.200 1.00 20.22 229 GLY A CA 1
ATOM 1669 C C . GLY A 1 230 ? 11.151 5.137 -43.428 1.00 19.29 229 GLY A C 1
ATOM 1670 O O . GLY A 1 230 ? 10.902 5.628 -44.555 1.00 23.73 229 GLY A O 1
ATOM 1671 N N . GLN A 1 231 ? 11.887 4.038 -43.296 1.00 18.05 230 GLN A N 1
ATOM 1672 C CA . GLN A 1 231 ? 12.534 3.447 -44.504 1.00 19.54 230 GLN A CA 1
ATOM 1673 C C . GLN A 1 231 ? 11.497 2.594 -45.231 1.00 16.13 230 GLN A C 1
ATOM 1674 O O . GLN A 1 231 ? 10.871 1.703 -44.596 1.00 17.24 230 GLN A O 1
ATOM 1680 N N . ALA A 1 232 ? 11.287 2.854 -46.508 1.00 15.51 231 ALA A N 1
ATOM 1681 C CA . ALA A 1 232 ? 10.318 2.029 -47.282 1.00 16.52 231 ALA A CA 1
ATOM 1682 C C . ALA A 1 232 ? 10.677 0.545 -47.287 1.00 15.11 231 ALA A C 1
ATOM 1683 O O . ALA A 1 232 ? 9.750 -0.302 -47.398 1.00 15.52 231 ALA A O 1
ATOM 1685 N N . ALA A 1 233 ? 11.963 0.236 -47.210 1.00 15.03 232 ALA A N 1
ATOM 1686 C CA . ALA A 1 233 ? 12.423 -1.168 -47.212 1.00 17.14 232 ALA A CA 1
ATOM 1687 C C . ALA A 1 233 ? 11.795 -1.930 -46.046 1.00 15.45 232 ALA A C 1
ATOM 1688 O O . ALA A 1 233 ? 11.763 -3.159 -46.107 1.00 17.39 232 ALA A O 1
ATOM 1690 N N . ASP A 1 234 ? 11.387 -1.257 -44.989 1.00 14.27 233 ASP A N 1
ATOM 1691 C CA . ASP A 1 234 ? 10.850 -1.893 -43.772 1.00 14.20 233 ASP A CA 1
ATOM 1692 C C . ASP A 1 234 ? 9.339 -2.059 -43.826 1.00 13.81 233 ASP A C 1
ATOM 1693 O O . ASP A 1 234 ? 8.778 -2.775 -43.005 1.00 14.94 233 ASP A O 1
ATOM 1698 N N . GLN A 1 235 ? 8.651 -1.459 -44.791 1.00 14.08 234 GLN A N 1
ATOM 1699 C CA . GLN A 1 235 ? 7.184 -1.449 -44.797 1.00 14.43 234 GLN A CA 1
ATOM 1700 C C . GLN A 1 235 ? 6.628 -2.862 -44.994 1.00 13.60 234 GLN A C 1
ATOM 1701 O O . GLN A 1 235 ? 5.641 -3.198 -44.313 1.00 15.04 234 GLN A O 1
ATOM 1707 N N . PRO A 1 236 ? 7.185 -3.729 -45.870 1.00 14.99 235 PRO A N 1
ATOM 1708 C CA . PRO A 1 236 ? 6.644 -5.091 -45.966 1.00 15.46 235 PRO A CA 1
ATOM 1709 C C . PRO A 1 236 ? 6.668 -5.837 -44.619 1.00 14.63 235 PRO A C 1
ATOM 1710 O O . PRO A 1 236 ? 5.703 -6.510 -44.282 1.00 15.52 235 PRO A O 1
ATOM 1714 N N . SER A 1 237 ? 7.749 -5.665 -43.878 1.00 14.00 236 SER A N 1
ATOM 1715 C CA . SER A 1 237 ? 7.895 -6.306 -42.557 1.00 13.68 236 SER A CA 1
ATOM 1716 C C . SER A 1 237 ? 6.839 -5.802 -41.606 1.00 13.41 236 SER A C 1
ATOM 1717 O O . SER A 1 237 ? 6.259 -6.596 -40.835 1.00 13.87 236 SER A O 1
ATOM 1720 N N . ILE A 1 238 ? 6.596 -4.480 -41.617 1.00 13.57 237 ILE A N 1
ATOM 1721 C CA . ILE A 1 238 ? 5.556 -3.889 -40.759 1.00 13.48 237 ILE A CA 1
ATOM 1722 C C . ILE A 1 238 ? 4.200 -4.487 -41.120 1.00 13.82 237 ILE A C 1
ATOM 1723 O O . ILE A 1 238 ? 3.419 -4.877 -40.245 1.00 14.16 237 ILE A O 1
ATOM 1728 N N . GLU A 1 239 ? 3.917 -4.556 -42.429 1.00 13.80 238 GLU A N 1
ATOM 1729 C CA . GLU A 1 239 ? 2.596 -5.049 -42.866 1.00 14.70 238 GLU A CA 1
ATOM 1730 C C . GLU A 1 239 ? 2.437 -6.523 -42.464 1.00 14.42 238 GLU A C 1
ATOM 1731 O O . GLU A 1 239 ? 1.342 -6.948 -42.157 1.00 15.40 238 GLU A O 1
ATOM 1737 N N . GLN A 1 240 ? 3.514 -7.290 -42.558 1.00 14.75 239 GLN A N 1
ATOM 1738 C CA . GLN A 1 240 ? 3.409 -8.727 -42.150 1.00 14.66 239 GLN A CA 1
ATOM 1739 C C . GLN A 1 240 ? 3.104 -8.814 -40.639 1.00 13.72 239 GLN A C 1
ATOM 1740 O O . GLN A 1 240 ? 2.317 -9.674 -40.227 1.00 14.81 239 GLN A O 1
ATOM 1746 N N . ALA A 1 241 ? 3.722 -7.953 -39.848 1.00 13.08 240 ALA A N 1
ATOM 1747 C CA . ALA A 1 241 ? 3.442 -7.920 -38.416 1.00 13.60 240 ALA A CA 1
ATOM 1748 C C . ALA A 1 241 ? 1.990 -7.540 -38.153 1.00 12.51 240 ALA A C 1
ATOM 1749 O O . ALA A 1 241 ? 1.314 -8.102 -37.267 1.00 12.99 240 ALA A O 1
ATOM 1751 N N . VAL A 1 242 ? 1.492 -6.525 -38.870 1.00 13.37 241 VAL A N 1
ATOM 1752 C CA . VAL A 1 242 ? 0.067 -6.146 -38.732 1.00 13.68 241 VAL A CA 1
ATOM 1753 C C . VAL A 1 242 ? -0.848 -7.325 -39.114 1.00 13.63 241 VAL A C 1
ATOM 1754 O O . VAL A 1 242 ? -1.827 -7.575 -38.410 1.00 14.36 241 VAL A O 1
ATOM 1758 N N . ALA A 1 243 ? -0.544 -8.029 -40.188 1.00 13.71 242 ALA A N 1
ATOM 1759 C CA . ALA A 1 243 ? -1.343 -9.204 -40.595 1.00 15.10 242 ALA A CA 1
ATOM 1760 C C . ALA A 1 243 ? -1.307 -10.267 -39.478 1.00 14.84 242 ALA A C 1
ATOM 1761 O O . ALA A 1 243 ? -2.350 -10.890 -39.233 1.00 15.85 242 ALA A O 1
ATOM 1763 N N . TRP A 1 244 ? -0.146 -10.474 -38.871 1.00 13.62 243 TRP A N 1
ATOM 1764 C CA . TRP A 1 244 ? -0.056 -11.417 -37.724 1.00 14.07 243 TRP A CA 1
ATOM 1765 C C . TRP A 1 244 ? -0.981 -10.922 -36.592 1.00 13.02 243 TRP A C 1
ATOM 1766 O O . TRP A 1 244 ? -1.723 -11.700 -35.995 1.00 13.77 243 TRP A O 1
ATOM 1777 N N . GLY A 1 245 ? -0.944 -9.629 -36.283 1.00 13.49 244 GLY A N 1
ATOM 1778 C CA . GLY A 1 245 ? -1.804 -9.060 -35.223 1.00 14.10 244 GLY A CA 1
ATOM 1779 C C . GLY A 1 245 ? -3.275 -9.280 -35.514 1.00 13.68 244 GLY A C 1
ATOM 1780 O O . GLY A 1 245 ? -4.065 -9.560 -34.617 1.00 14.17 244 GLY A O 1
ATOM 1781 N N . LEU A 1 246 ? -3.646 -9.103 -36.780 1.00 14.95 245 LEU A N 1
ATOM 1782 C CA . LEU A 1 246 ? -5.051 -9.285 -37.179 1.00 15.70 245 LEU A CA 1
ATOM 1783 C C . LEU A 1 246 ? -5.465 -10.751 -36.912 1.00 16.74 245 LEU A C 1
ATOM 1784 O O . LEU A 1 246 ? -6.597 -10.979 -36.457 1.00 19.30 245 LEU A O 1
ATOM 1789 N N . LYS A 1 247 ? -4.568 -11.717 -37.174 1.00 17.10 246 LYS A N 1
ATOM 1790 C CA . LYS A 1 247 ? -4.819 -13.168 -36.885 1.00 19.19 246 LYS A CA 1
ATOM 1791 C C . LYS A 1 247 ? -4.941 -13.417 -35.374 1.00 18.23 246 LYS A C 1
ATOM 1792 O O . LYS A 1 247 ? -5.738 -14.225 -34.942 1.00 21.34 246 LYS A O 1
ATOM 1798 N N . ARG A 1 248 ? -4.110 -12.745 -34.598 1.00 15.70 247 ARG A N 1
ATOM 1799 C CA . ARG A 1 248 ? -4.074 -12.892 -33.129 1.00 16.13 247 ARG A CA 1
ATOM 1800 C C . ARG A 1 248 ? -5.349 -12.395 -32.460 1.00 16.59 247 ARG A C 1
ATOM 1801 O O . ARG A 1 248 ? -5.755 -12.923 -31.396 1.00 19.32 247 ARG A O 1
ATOM 1809 N N . LEU A 1 249 ? -5.954 -11.367 -33.006 1.00 15.74 248 LEU A N 1
ATOM 1810 C CA . LEU A 1 249 ? -7.179 -10.816 -32.424 1.00 18.03 248 LEU A CA 1
ATOM 1811 C C . LEU A 1 249 ? -8.367 -11.648 -32.896 1.00 19.88 248 LEU A C 1
ATOM 1812 O O . LEU A 1 249 ? -8.586 -11.841 -34.080 1.00 26.87 248 LEU A O 1
ATOM 1817 N N A CYS A 1 250 ? -9.091 -12.246 -31.992 0.50 20.05 249 CYS A N 1
ATOM 1818 N N B CYS A 1 250 ? -9.097 -12.159 -31.910 0.50 19.25 249 CYS A N 1
ATOM 1819 C CA A CYS A 1 250 ? -10.258 -12.991 -32.469 0.50 22.38 249 CYS A CA 1
ATOM 1820 C CA B CYS A 1 250 ? -10.326 -12.962 -32.087 0.50 20.28 249 CYS A CA 1
ATOM 1821 C C A CYS A 1 250 ? -11.386 -11.993 -32.685 0.50 23.24 249 CYS A C 1
ATOM 1822 C C B CYS A 1 250 ? -11.445 -12.010 -32.544 0.50 22.93 249 CYS A C 1
ATOM 1823 O O A CYS A 1 250 ? -11.324 -10.806 -32.309 0.50 23.19 249 CYS A O 1
ATOM 1824 O O B CYS A 1 250 ? -11.435 -10.804 -32.227 0.50 22.77 249 CYS A O 1
ATOM 1829 N N . PRO A 1 251 ? -12.463 -12.486 -33.311 1.00 25.83 250 PRO A N 1
ATOM 1830 C CA . PRO A 1 251 ? -13.603 -11.627 -33.644 1.00 27.38 250 PRO A CA 1
ATOM 1831 C C . PRO A 1 251 ? -14.263 -10.950 -32.437 1.00 24.61 250 PRO A C 1
ATOM 1832 O O . PRO A 1 251 ? -14.810 -9.862 -32.587 1.00 30.63 250 PRO A O 1
ATOM 1836 N N . GLN A 1 252 ? -14.140 -11.550 -31.245 1.00 23.44 251 GLN A N 1
ATOM 1837 C CA . GLN A 1 252 ? -14.764 -11.009 -30.017 1.00 22.38 251 GLN A CA 1
ATOM 1838 C C . GLN A 1 252 ? -13.948 -9.829 -29.464 1.00 21.36 251 GLN A C 1
ATOM 1839 O O . GLN A 1 252 ? -14.417 -9.175 -28.537 1.00 22.07 251 GLN A O 1
ATOM 1845 N N . GLY A 1 253 ? -12.755 -9.570 -29.987 1.00 18.51 252 GLY A N 1
ATOM 1846 C CA . GLY A 1 253 ? -12.011 -8.348 -29.696 1.00 20.12 252 GLY A CA 1
ATOM 1847 C C . GLY A 1 253 ? -10.863 -8.565 -28.763 1.00 17.49 252 GLY A C 1
ATOM 1848 O O . GLY A 1 253 ? -10.368 -7.580 -28.206 1.00 19.66 252 GLY A O 1
ATOM 1849 N N . PHE A 1 254 ? -10.382 -9.791 -28.606 1.00 16.67 253 PHE A N 1
ATOM 1850 C CA . PHE A 1 254 ? -9.251 -10.020 -27.700 1.00 14.66 253 PHE A CA 1
ATOM 1851 C C . PHE A 1 254 ? -8.231 -10.976 -28.311 1.00 12.98 253 PHE A C 1
ATOM 1852 O O . PHE A 1 254 ? -8.546 -11.797 -29.214 1.00 15.51 253 PHE A O 1
ATOM 1860 N N . VAL A 1 255 ? -7.038 -10.934 -27.737 1.00 12.37 254 VAL A N 1
ATOM 1861 C CA . VAL A 1 255 ? -5.971 -11.910 -27.949 1.00 13.08 254 VAL A CA 1
ATOM 1862 C C . VAL A 1 255 ? -6.129 -12.965 -26.880 1.00 14.11 254 VAL A C 1
ATOM 1863 O O . VAL A 1 255 ? -5.992 -12.692 -25.676 1.00 13.47 254 VAL A O 1
ATOM 1867 N N . ALA A 1 256 ? -6.380 -14.194 -27.343 1.00 13.84 255 ALA A N 1
ATOM 1868 C CA . ALA A 1 256 ? -6.478 -15.392 -26.491 1.00 14.68 255 ALA A CA 1
ATOM 1869 C C . ALA A 1 256 ? -5.089 -15.948 -26.233 1.00 14.78 255 ALA A C 1
ATOM 1870 O O . ALA A 1 256 ? -4.284 -16.076 -27.151 1.00 16.95 255 ALA A O 1
ATOM 1872 N N . THR A 1 257 ? -4.839 -16.341 -24.996 1.00 13.94 256 THR A N 1
ATOM 1873 C CA . THR A 1 257 ? -3.591 -16.992 -24.566 1.00 14.96 256 THR A CA 1
ATOM 1874 C C . THR A 1 257 ? -3.942 -18.319 -23.872 1.00 14.24 256 THR A C 1
ATOM 1875 O O . THR A 1 257 ? -5.057 -18.519 -23.421 1.00 14.78 256 THR A O 1
ATOM 1879 N N . SER A 1 258 ? -2.932 -19.151 -23.688 1.00 16.45 257 SER A N 1
ATOM 1880 C CA . SER A 1 258 ? -3.089 -20.387 -22.889 1.00 19.74 257 SER A CA 1
ATOM 1881 C C . SER A 1 258 ? -3.592 -20.024 -21.491 1.00 18.04 257 SER A C 1
ATOM 1882 O O . SER A 1 258 ? -4.492 -20.707 -20.924 1.00 18.71 257 SER A O 1
ATOM 1885 N N . LYS A 1 259 ? -3.018 -18.993 -20.903 1.00 16.41 258 LYS A N 1
ATOM 1886 C CA . LYS A 1 259 ? -3.387 -18.630 -19.508 1.00 16.20 258 LYS A CA 1
ATOM 1887 C C . LYS A 1 259 ? -4.752 -17.937 -19.460 1.00 14.87 258 LYS A C 1
ATOM 1888 O O . LYS A 1 259 ? -5.511 -18.094 -18.499 1.00 16.95 258 LYS A O 1
ATOM 1894 N N . HIS A 1 260 ? -5.044 -17.138 -20.475 1.00 15.46 259 HIS A N 1
ATOM 1895 C CA . HIS A 1 260 ? -6.323 -16.382 -20.567 1.00 14.14 259 HIS A CA 1
ATOM 1896 C C . HIS A 1 260 ? -6.989 -16.715 -21.876 1.00 14.76 259 HIS A C 1
ATOM 1897 O O . HIS A 1 260 ? -6.935 -15.944 -22.844 1.00 14.30 259 HIS A O 1
ATOM 1904 N N . PRO A 1 261 ? -7.640 -17.892 -21.973 1.00 15.28 260 PRO A N 1
ATOM 1905 C CA . PRO A 1 261 ? -8.212 -18.295 -23.244 1.00 14.73 260 PRO A CA 1
ATOM 1906 C C . PRO A 1 261 ? -9.396 -17.427 -23.677 1.00 13.80 260 PRO A C 1
ATOM 1907 O O . PRO A 1 261 ? -9.776 -17.494 -24.817 1.00 14.88 260 PRO A O 1
ATOM 1911 N N . ASN A 1 262 ? -9.944 -16.612 -22.769 1.00 14.20 261 ASN A N 1
ATOM 1912 C CA . ASN A 1 262 ? -11.039 -15.657 -23.094 1.00 15.50 261 ASN A CA 1
ATOM 1913 C C . ASN A 1 262 ? -10.463 -14.232 -23.096 1.00 13.98 261 ASN A C 1
ATOM 1914 O O . ASN A 1 262 ? -11.251 -13.285 -23.070 1.00 15.88 261 ASN A O 1
ATOM 1919 N N . GLY A 1 263 ? -9.151 -14.074 -23.193 1.00 13.68 262 GLY A N 1
ATOM 1920 C CA . GLY A 1 263 ? -8.529 -12.784 -23.525 1.00 13.26 262 GLY A CA 1
ATOM 1921 C C . GLY A 1 263 ? -7.608 -12.242 -22.434 1.00 12.78 262 GLY A C 1
ATOM 1922 O O . GLY A 1 263 ? -7.985 -12.137 -21.256 1.00 14.69 262 GLY A O 1
ATOM 1923 N N . SER A 1 264 ? -6.408 -11.856 -22.857 1.00 13.10 263 SER A N 1
ATOM 1924 C CA . SER A 1 264 ? -5.398 -11.183 -22.033 1.00 12.36 263 SER A CA 1
ATOM 1925 C C . SER A 1 264 ? -5.507 -9.655 -22.238 1.00 12.22 263 SER A C 1
ATOM 1926 O O . SER A 1 264 ? -5.365 -9.191 -23.395 1.00 13.31 263 SER A O 1
ATOM 1929 N N . THR A 1 265 ? -5.735 -8.895 -21.192 1.00 13.09 264 THR A N 1
ATOM 1930 C CA . THR A 1 265 ? -5.787 -7.440 -21.307 1.00 12.93 264 THR A CA 1
ATOM 1931 C C . THR A 1 265 ? -4.460 -6.888 -21.791 1.00 12.18 264 THR A C 1
ATOM 1932 O O . THR A 1 265 ? -4.460 -5.991 -22.681 1.00 12.80 264 THR A O 1
ATOM 1936 N N . PHE A 1 266 ? -3.347 -7.374 -21.298 1.00 12.57 265 PHE A N 1
ATOM 1937 C CA . PHE A 1 266 ? -2.002 -6.910 -21.689 1.00 12.39 265 PHE A CA 1
ATOM 1938 C C . PHE A 1 266 ? -1.716 -7.214 -23.138 1.00 12.30 265 PHE A C 1
ATOM 1939 O O . PHE A 1 266 ? -1.246 -6.330 -23.898 1.00 12.56 265 PHE A O 1
ATOM 1947 N N . ALA A 1 267 ? -1.925 -8.453 -23.563 1.00 11.82 266 ALA A N 1
ATOM 1948 C CA . ALA A 1 267 ? -1.589 -8.854 -24.932 1.00 11.54 266 ALA A CA 1
ATOM 1949 C C . ALA A 1 267 ? -2.539 -8.096 -25.871 1.00 11.49 266 ALA A C 1
ATOM 1950 O O . ALA A 1 267 ? -2.123 -7.760 -26.985 1.00 12.47 266 ALA A O 1
ATOM 1952 N N . THR A 1 268 ? -3.795 -7.930 -25.509 1.00 11.44 267 THR A N 1
ATOM 1953 C CA . THR A 1 268 ? -4.776 -7.241 -26.375 1.00 12.34 267 THR A CA 1
ATOM 1954 C C . THR A 1 268 ? -4.383 -5.757 -26.550 1.00 12.64 267 THR A C 1
ATOM 1955 O O . THR A 1 268 ? -4.459 -5.250 -27.674 1.00 12.45 267 THR A O 1
ATOM 1959 N N . ALA A 1 269 ? -3.929 -5.108 -25.499 1.00 11.39 268 ALA A N 1
ATOM 1960 C CA . ALA A 1 269 ? -3.532 -3.685 -25.580 1.00 11.27 268 ALA A CA 1
ATOM 1961 C C . ALA A 1 269 ? -2.313 -3.567 -26.489 1.00 11.15 268 ALA A C 1
ATOM 1962 O O . ALA A 1 269 ? -2.275 -2.647 -27.353 1.00 12.00 268 ALA A O 1
ATOM 1964 N N . TRP A 1 270 ? -1.348 -4.471 -26.373 1.00 10.87 269 TRP A N 1
ATOM 1965 C CA . TRP A 1 270 ? -0.193 -4.392 -27.273 1.00 11.08 269 TRP A CA 1
ATOM 1966 C C . TRP A 1 270 ? -0.623 -4.706 -28.711 1.00 11.55 269 TRP A C 1
ATOM 1967 O O . TRP A 1 270 ? -0.077 -4.086 -29.642 1.00 12.29 269 TRP A O 1
ATOM 1978 N N . CYS A 1 271 ? -1.525 -5.669 -28.905 1.00 11.61 270 CYS A N 1
ATOM 1979 C CA . CYS A 1 271 ? -1.986 -5.951 -30.271 1.00 12.03 270 CYS A CA 1
ATOM 1980 C C . CYS A 1 271 ? -2.696 -4.719 -30.847 1.00 11.89 270 CYS A C 1
ATOM 1981 O O . CYS A 1 271 ? -2.551 -4.446 -32.058 1.00 12.94 270 CYS A O 1
ATOM 1984 N N . LEU A 1 272 ? -3.461 -4.023 -30.046 1.00 11.62 271 LEU A N 1
ATOM 1985 C CA . LEU A 1 272 ? -4.167 -2.795 -30.502 1.00 12.25 271 LEU A CA 1
ATOM 1986 C C . LEU A 1 272 ? -3.119 -1.779 -30.965 1.00 12.05 271 LEU A C 1
ATOM 1987 O O . LEU A 1 272 ? -3.306 -1.174 -32.064 1.00 13.68 271 LEU A O 1
ATOM 1992 N N . ARG A 1 273 ? -2.030 -1.596 -30.227 1.00 12.39 272 ARG A N 1
ATOM 1993 C CA . ARG A 1 273 ? -0.988 -0.662 -30.663 1.00 13.28 272 ARG A CA 1
ATOM 1994 C C . ARG A 1 273 ? -0.402 -1.142 -32.015 1.00 13.03 272 ARG A C 1
ATOM 1995 O O . ARG A 1 273 ? -0.186 -0.300 -32.903 1.00 13.97 272 ARG A O 1
ATOM 2003 N N . LEU A 1 274 ? -0.132 -2.419 -32.150 1.00 12.08 273 LEU A N 1
ATOM 2004 C CA . LEU A 1 274 ? 0.402 -2.957 -33.424 1.00 12.44 273 LEU A CA 1
ATOM 2005 C C . LEU A 1 274 ? -0.547 -2.620 -34.578 1.00 12.38 273 LEU A C 1
ATOM 2006 O O . LEU A 1 274 ? -0.089 -2.202 -35.673 1.00 14.42 273 LEU A O 1
ATOM 2011 N N . LEU A 1 275 ? -1.823 -2.768 -34.371 1.00 12.32 274 LEU A N 1
ATOM 2012 C CA . LEU A 1 275 ? -2.841 -2.593 -35.437 1.00 14.06 274 LEU A CA 1
ATOM 2013 C C . LEU A 1 275 ? -2.991 -1.105 -35.837 1.00 14.48 274 LEU A C 1
ATOM 2014 O O . LEU A 1 275 ? -3.549 -0.838 -36.883 1.00 16.37 274 LEU A O 1
ATOM 2019 N N . LEU A 1 276 ? -2.473 -0.166 -35.044 1.00 14.21 275 LEU A N 1
ATOM 2020 C CA . LEU A 1 276 ? -2.482 1.263 -35.423 1.00 14.68 275 LEU A CA 1
ATOM 2021 C C . LEU A 1 276 ? -1.474 1.521 -36.524 1.00 15.68 275 LEU A C 1
ATOM 2022 O O . LEU A 1 276 ? -1.494 2.645 -37.082 1.00 18.69 275 LEU A O 1
ATOM 2027 N N . LEU A 1 277 ? -0.626 0.561 -36.879 1.00 15.54 276 LEU A N 1
ATOM 2028 C CA . LEU A 1 277 ? 0.415 0.828 -37.907 1.00 16.95 276 LEU A CA 1
ATOM 2029 C C . LEU A 1 277 ? -0.111 0.657 -39.328 1.00 17.46 276 LEU A C 1
ATOM 2030 O O . LEU A 1 277 ? 0.666 0.904 -40.249 1.00 22.14 276 LEU A O 1
ATOM 2035 N N . ASN A 1 278 ? -1.371 0.327 -39.479 1.00 16.90 277 ASN A N 1
ATOM 2036 C CA . ASN A 1 278 ? -2.049 0.313 -40.789 1.00 17.97 277 ASN A CA 1
ATOM 2037 C C . ASN A 1 278 ? -3.359 1.061 -40.616 1.00 19.18 277 ASN A C 1
ATOM 2038 O O . ASN A 1 278 ? -4.203 0.638 -39.872 1.00 20.93 277 ASN A O 1
ATOM 2043 N N . THR A 1 279 ? -3.489 2.179 -41.325 1.00 23.00 278 THR A N 1
ATOM 2044 C CA . THR A 1 279 ? -4.667 3.053 -41.156 1.00 26.75 278 THR A CA 1
ATOM 2045 C C . THR A 1 279 ? -5.573 3.024 -42.366 1.00 28.64 278 THR A C 1
ATOM 2046 O O . THR A 1 279 ? -6.565 3.767 -42.319 1.00 35.31 278 THR A O 1
ATOM 2050 N N . VAL A 1 280 ? -5.311 2.154 -43.335 1.00 26.88 279 VAL A N 1
ATOM 2051 C CA . VAL A 1 280 ? -6.130 2.124 -44.567 1.00 27.30 279 VAL A CA 1
ATOM 2052 C C . VAL A 1 280 ? -7.027 0.873 -44.587 1.00 30.01 279 VAL A C 1
ATOM 2053 O O . VAL A 1 280 ? -8.097 0.962 -45.190 1.00 36.29 279 VAL A O 1
ATOM 2057 N N . ASP A 1 281 ? -6.536 -0.279 -44.122 1.00 25.38 280 ASP A N 1
ATOM 2058 C CA . ASP A 1 281 ? -7.237 -1.575 -44.296 1.00 24.46 280 ASP A CA 1
ATOM 2059 C C . ASP A 1 281 ? -8.506 -1.582 -43.450 1.00 24.02 280 ASP A C 1
ATOM 2060 O O . ASP A 1 281 ? -8.405 -1.446 -42.257 1.00 23.11 280 ASP A O 1
ATOM 2065 N N . ALA A 1 282 ? -9.654 -1.865 -44.048 1.00 30.98 281 ALA A N 1
ATOM 2066 C CA . ALA A 1 282 ? -10.968 -1.876 -43.364 1.00 30.54 281 ALA A CA 1
ATOM 2067 C C . ALA A 1 282 ? -11.017 -3.007 -42.346 1.00 25.14 281 ALA A C 1
ATOM 2068 O O . ALA A 1 282 ? -11.664 -2.809 -41.286 1.00 26.66 281 ALA A O 1
ATOM 2070 N N . GLU A 1 283 ? -10.406 -4.143 -42.629 1.00 25.19 282 GLU A N 1
ATOM 2071 C CA . GLU A 1 283 ? -10.436 -5.300 -41.689 1.00 25.34 282 GLU A CA 1
ATOM 2072 C C . GLU A 1 283 ? -9.650 -4.946 -40.430 1.00 20.99 282 GLU A C 1
ATOM 2073 O O . GLU A 1 283 ? -10.090 -5.265 -39.291 1.00 22.38 282 GLU A O 1
ATOM 2079 N N . VAL A 1 284 ? -8.506 -4.299 -40.606 1.00 21.97 283 VAL A N 1
ATOM 2080 C CA . VAL A 1 284 ? -7.688 -3.824 -39.462 1.00 19.18 283 VAL A CA 1
ATOM 2081 C C . VAL A 1 284 ? -8.479 -2.798 -38.639 1.00 17.83 283 VAL A C 1
ATOM 2082 O O . VAL A 1 284 ? -8.503 -2.938 -37.411 1.00 18.13 283 VAL A O 1
ATOM 2086 N N . LYS A 1 285 ? -9.134 -1.843 -39.288 1.00 19.19 284 LYS A N 1
ATOM 2087 C CA . LYS A 1 285 ? -9.947 -0.838 -38.602 1.00 19.85 284 LYS A CA 1
ATOM 2088 C C . LYS A 1 285 ? -11.006 -1.564 -37.754 1.00 19.57 284 LYS A C 1
ATOM 2089 O O . LYS A 1 285 ? -11.264 -1.185 -36.585 1.00 19.27 284 LYS A O 1
ATOM 2095 N N . ALA A 1 286 ? -11.714 -2.526 -38.333 1.00 20.87 285 ALA A N 1
ATOM 2096 C CA . ALA A 1 286 ? -12.797 -3.210 -37.616 1.00 22.98 285 ALA A CA 1
ATOM 2097 C C . ALA A 1 286 ? -12.207 -3.997 -36.422 1.00 18.57 285 ALA A C 1
ATOM 2098 O O . ALA A 1 286 ? -12.869 -4.109 -35.401 1.00 19.01 285 ALA A O 1
ATOM 2100 N N . ALA A 1 287 ? -11.028 -4.588 -36.575 1.00 18.24 286 ALA A N 1
ATOM 2101 C CA . ALA A 1 287 ? -10.381 -5.334 -35.488 1.00 18.09 286 ALA A CA 1
ATOM 2102 C C . ALA A 1 287 ? -10.051 -4.389 -34.340 1.00 16.47 286 ALA A C 1
ATOM 2103 O O . ALA A 1 287 ? -10.267 -4.715 -33.175 1.00 16.29 286 ALA A O 1
ATOM 2105 N N . ARG A 1 288 ? -9.508 -3.226 -34.669 1.00 15.58 287 ARG A N 1
ATOM 2106 C CA . ARG A 1 288 ? -9.266 -2.236 -33.611 1.00 14.95 287 ARG A CA 1
ATOM 2107 C C . ARG A 1 288 ? -10.542 -1.851 -32.867 1.00 14.48 287 ARG A C 1
ATOM 2108 O O . ARG A 1 288 ? -10.519 -1.713 -31.608 1.00 15.25 287 ARG A O 1
ATOM 2116 N N . ALA A 1 289 ? -11.626 -1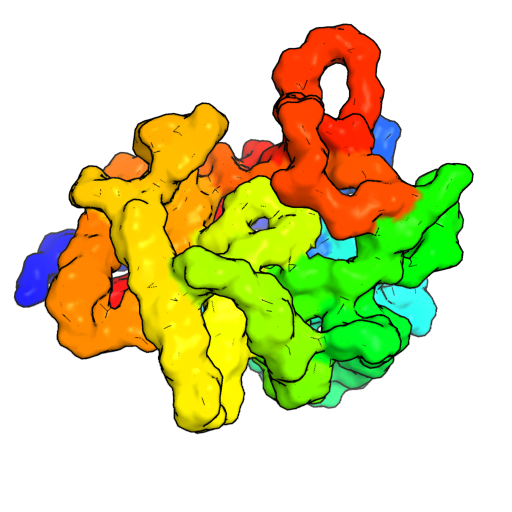.614 -33.582 1.00 16.56 288 ALA A N 1
ATOM 2117 C CA . ALA A 1 289 ? -12.898 -1.244 -32.970 1.00 16.84 288 ALA A CA 1
ATOM 2118 C C . ALA A 1 289 ? -13.349 -2.347 -32.028 1.00 15.96 288 ALA A C 1
ATOM 2119 O O . ALA A 1 289 ? -13.858 -2.071 -30.937 1.00 16.48 288 ALA A O 1
ATOM 2121 N N . ALA A 1 290 ? -13.173 -3.608 -32.429 1.00 16.36 289 ALA A N 1
ATOM 2122 C CA . ALA A 1 290 ? -13.557 -4.765 -31.574 1.00 15.94 289 ALA A CA 1
ATOM 2123 C C . ALA A 1 290 ? -12.704 -4.817 -30.303 1.00 14.51 289 ALA A C 1
ATOM 2124 O O . ALA A 1 290 ? -13.239 -5.046 -29.216 1.00 15.13 289 ALA A O 1
ATOM 2126 N N . ALA A 1 291 ? -11.408 -4.596 -30.442 1.00 14.18 290 ALA A N 1
ATOM 2127 C CA . ALA A 1 291 ? -10.460 -4.607 -29.315 1.00 13.30 290 ALA A CA 1
ATOM 2128 C C . ALA A 1 291 ? -10.808 -3.477 -28.344 1.00 13.70 290 ALA A C 1
ATOM 2129 O O . ALA A 1 291 ? -10.809 -3.668 -27.115 1.00 14.67 290 ALA A O 1
ATOM 2131 N N . ILE A 1 292 ? -11.103 -2.303 -28.888 1.00 14.51 291 ILE A N 1
ATOM 2132 C CA . ILE A 1 292 ? -11.515 -1.160 -28.022 1.00 13.51 291 ILE A CA 1
ATOM 2133 C C . ILE A 1 292 ? -12.762 -1.591 -27.244 1.00 13.88 291 ILE A C 1
ATOM 2134 O O . ILE A 1 292 ? -12.846 -1.345 -26.010 1.00 14.09 291 ILE A O 1
ATOM 2139 N N . GLY A 1 293 ? -13.771 -2.129 -27.924 1.00 14.46 292 GLY A N 1
ATOM 2140 C CA . GLY A 1 293 ? -15.005 -2.474 -27.220 1.00 15.25 292 GLY A CA 1
ATOM 2141 C C . GLY A 1 293 ? -14.753 -3.486 -26.111 1.00 14.68 292 GLY A C 1
ATOM 2142 O O . GLY A 1 293 ? -15.308 -3.364 -25.001 1.00 16.17 292 GLY A O 1
ATOM 2143 N N . TRP A 1 294 ? -13.936 -4.493 -26.383 1.00 14.35 293 TRP A N 1
ATOM 2144 C CA . TRP A 1 294 ? -13.688 -5.534 -25.376 1.00 14.65 293 TRP A CA 1
ATOM 2145 C C . TRP A 1 294 ? -12.921 -4.932 -24.190 1.00 13.61 293 TRP A C 1
ATOM 2146 O O . TRP A 1 294 ? -13.274 -5.182 -23.029 1.00 15.07 293 TRP A O 1
ATOM 2157 N N . LEU A 1 295 ? -11.921 -4.093 -24.491 1.00 13.56 294 LEU A N 1
ATOM 2158 C CA . LEU A 1 295 ? -11.168 -3.482 -23.366 1.00 14.01 294 LEU A CA 1
ATOM 2159 C C . LEU A 1 295 ? -12.114 -2.567 -22.545 1.00 13.12 294 LEU A C 1
ATOM 2160 O O . LEU A 1 295 ? -12.028 -2.581 -21.305 1.00 14.55 294 LEU A O 1
ATOM 2165 N N . LEU A 1 296 ? -13.003 -1.822 -23.201 1.00 13.53 295 LEU A N 1
ATOM 2166 C CA . LEU A 1 296 ? -13.945 -0.997 -22.435 1.00 15.12 295 LEU A CA 1
ATOM 2167 C C . LEU A 1 296 ? -14.789 -1.884 -21.499 1.00 15.13 295 LEU A C 1
ATOM 2168 O O . LEU A 1 296 ? -15.008 -1.519 -20.341 1.00 16.49 295 LEU A O 1
ATOM 2173 N N . GLU A 1 297 ? -15.261 -3.021 -22.008 1.00 16.44 296 GLU A N 1
ATOM 2174 C CA . GLU A 1 297 ? -16.126 -3.924 -21.195 1.00 17.60 296 GLU A CA 1
ATOM 2175 C C . GLU A 1 297 ? -15.365 -4.557 -20.030 1.00 16.47 296 GLU A C 1
ATOM 2176 O O . GLU A 1 297 ? -16.012 -4.778 -18.987 1.00 20.81 296 GLU A O 1
ATOM 2182 N N . GLN A 1 298 ? -14.066 -4.787 -20.191 1.00 15.60 297 GLN A N 1
ATOM 2183 C CA . GLN A 1 298 ? -13.226 -5.489 -19.188 1.00 15.96 297 GLN A CA 1
ATOM 2184 C C . GLN A 1 298 ? -12.802 -4.584 -18.054 1.00 14.67 297 GLN A C 1
ATOM 2185 O O . GLN A 1 298 ? -12.296 -5.083 -17.073 1.00 15.31 297 GLN A O 1
ATOM 2191 N N . GLN A 1 299 ? -12.917 -3.260 -18.208 1.00 14.30 298 GLN A N 1
ATOM 2192 C CA . GLN A 1 299 ? -12.38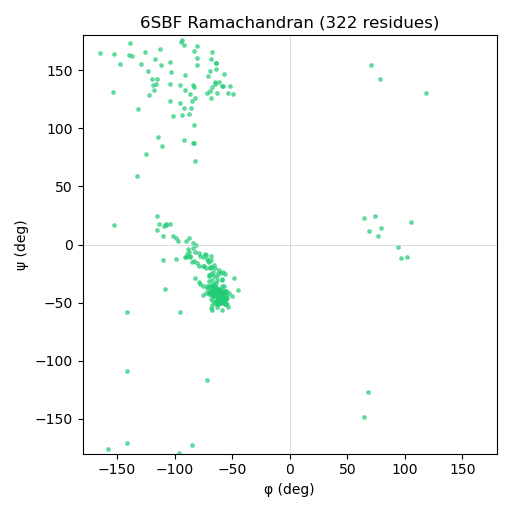5 -2.366 -17.151 1.00 14.32 298 GLN A CA 1
ATOM 2193 C C . GLN A 1 299 ? -13.122 -2.649 -15.841 1.00 13.41 298 GLN A C 1
ATOM 2194 O O . GLN A 1 299 ? -14.346 -2.815 -15.841 1.00 16.12 29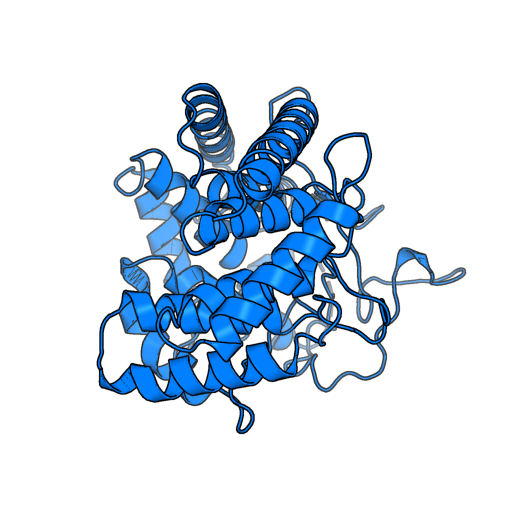8 GLN A O 1
ATOM 2200 N N . ARG A 1 300 ? -12.370 -2.640 -14.745 1.00 14.27 299 ARG A N 1
ATOM 2201 C CA . ARG A 1 300 ? -12.925 -2.796 -13.388 1.00 14.68 299 ARG A CA 1
ATOM 2202 C C . ARG A 1 300 ? -13.498 -1.470 -12.886 1.00 13.98 299 ARG A C 1
ATOM 2203 O O . ARG A 1 300 ? -13.182 -0.377 -13.355 1.00 15.61 299 ARG A O 1
ATOM 2211 N N . PRO A 1 301 ? -14.381 -1.516 -11.857 1.00 16.28 300 PRO A N 1
ATOM 2212 C CA . PRO A 1 301 ? -15.045 -0.314 -11.360 1.00 17.98 300 PRO A CA 1
ATOM 2213 C C . PRO A 1 301 ? -14.084 0.769 -10.860 1.00 16.86 300 PRO A C 1
ATOM 2214 O O . PRO A 1 301 ? -14.418 1.940 -10.954 1.00 20.49 300 PRO A O 1
ATOM 2218 N N . ASN A 1 302 ? -12.919 0.381 -10.357 1.00 15.99 301 ASN A N 1
ATOM 2219 C CA . ASN A 1 302 ? -11.891 1.297 -9.827 1.00 15.91 301 ASN A CA 1
ATOM 2220 C C . ASN A 1 302 ? -11.034 1.920 -10.937 1.00 16.11 301 ASN A C 1
ATOM 2221 O O . ASN A 1 302 ? -10.132 2.703 -10.601 1.00 16.50 301 ASN A O 1
ATOM 2226 N N . GLY A 1 303 ? -11.304 1.577 -12.207 1.00 14.64 302 GLY A N 1
ATOM 2227 C CA . GLY A 1 303 ? -10.595 2.142 -13.365 1.00 14.95 302 GLY A CA 1
ATOM 2228 C C . GLY A 1 303 ? -9.460 1.273 -13.862 1.00 14.02 302 GLY A C 1
ATOM 2229 O O . GLY A 1 303 ? -8.911 1.574 -14.911 1.00 13.89 302 GLY A O 1
ATOM 2230 N N . SER A 1 304 ? -9.052 0.244 -13.117 1.00 13.78 303 SER A N 1
ATOM 2231 C CA . SER A 1 304 ? -7.951 -0.651 -13.502 1.00 13.32 303 SER A CA 1
ATOM 2232 C C . SER A 1 304 ? -8.452 -1.750 -14.451 1.00 13.88 303 SER A C 1
ATOM 2233 O O . SER A 1 304 ? -9.656 -1.947 -14.609 1.00 13.95 303 SER A O 1
ATOM 2236 N N . TRP A 1 305 ? -7.496 -2.416 -15.054 1.00 13.24 304 TRP A N 1
ATOM 2237 C CA . TRP A 1 305 ? -7.779 -3.688 -15.740 1.00 13.80 304 TRP A CA 1
ATOM 2238 C C . TRP A 1 305 ? -7.080 -4.802 -14.935 1.00 15.19 304 TRP A C 1
ATOM 2239 O O . TRP A 1 305 ? -6.067 -4.559 -14.291 1.00 16.38 304 TRP A O 1
ATOM 2250 N N . VAL A 1 306 ? -7.613 -6.027 -15.039 1.00 17.31 305 VAL A N 1
ATOM 2251 C CA . VAL A 1 306 ? -7.055 -7.291 -14.478 1.00 18.98 305 VAL A CA 1
ATOM 2252 C C . VAL A 1 306 ? -5.582 -7.405 -14.870 1.00 15.28 305 VAL A C 1
ATOM 2253 O O . VAL A 1 306 ? -5.273 -7.362 -16.054 1.00 16.93 305 VAL A O 1
ATOM 2257 N N . SER A 1 307 ? -4.703 -7.662 -13.907 1.00 16.87 306 SER A N 1
ATOM 2258 C CA . SER A 1 307 ? -3.280 -7.942 -14.136 1.00 14.79 306 SER A CA 1
ATOM 2259 C C . SER A 1 307 ? -3.104 -9.068 -15.133 1.00 13.75 306 SER A C 1
ATOM 2260 O O . SER A 1 307 ? -3.697 -10.166 -14.945 1.00 15.64 306 SER A O 1
ATOM 2263 N N . SER A 1 308 ? -2.261 -8.829 -16.122 1.00 12.32 307 SER A N 1
ATOM 2264 C CA . SER A 1 308 ? -1.888 -9.871 -17.095 1.00 12.89 307 SER A CA 1
ATOM 2265 C C . SER A 1 308 ? -0.521 -9.628 -17.679 1.00 11.95 307 SER A C 1
ATOM 2266 O O . SER A 1 308 ? -0.203 -10.195 -18.724 1.00 13.42 307 SER A O 1
ATOM 2269 N N . ALA A 1 309 ? 0.306 -8.782 -17.068 1.00 11.64 308 ALA A N 1
ATOM 2270 C CA . ALA A 1 309 ? 1.656 -8.510 -17.551 1.00 11.61 308 ALA A CA 1
ATOM 2271 C C . ALA A 1 309 ? 2.604 -9.573 -17.023 1.00 12.10 308 ALA A C 1
ATOM 2272 O O . ALA A 1 309 ? 3.181 -9.432 -15.985 1.00 15.14 308 ALA A O 1
ATOM 2274 N N . TYR A 1 310 ? 2.698 -10.669 -17.796 1.00 12.85 309 TYR A N 1
ATOM 2275 C CA . TYR A 1 310 ? 3.426 -11.876 -17.372 1.00 13.24 309 TYR A CA 1
ATOM 2276 C C . TYR A 1 310 ? 4.880 -11.786 -17.734 1.00 13.48 309 TYR A C 1
ATOM 2277 O O . TYR A 1 310 ? 5.226 -11.800 -18.942 1.00 15.51 309 TYR A O 1
ATOM 2286 N N . LEU A 1 311 ? 5.715 -11.689 -16.707 1.00 14.03 310 LEU A N 1
ATOM 2287 C CA . LEU A 1 311 ? 7.172 -11.532 -16.767 1.00 13.84 310 LEU A CA 1
ATOM 2288 C C . LEU A 1 311 ? 7.772 -12.904 -16.408 1.00 14.77 310 LEU A C 1
ATOM 2289 O O . LEU A 1 311 ? 7.521 -13.428 -15.283 1.00 17.00 310 LEU A O 1
ATOM 2294 N N . ARG A 1 312 ? 8.571 -13.437 -17.276 1.00 15.11 311 ARG A N 1
ATOM 2295 C CA . ARG A 1 312 ? 9.171 -14.732 -17.021 1.00 15.76 311 ARG A CA 1
ATOM 2296 C C . ARG A 1 312 ? 10.605 -14.580 -16.600 1.00 15.93 311 ARG A C 1
ATOM 2297 O O . ARG A 1 312 ? 11.297 -13.624 -16.990 1.00 19.11 311 ARG A O 1
ATOM 2305 N N . ILE A 1 313 ? 11.029 -15.519 -15.754 1.00 14.66 312 ILE A N 1
ATOM 2306 C CA . ILE A 1 313 ? 12.402 -15.556 -15.262 1.00 15.93 312 ILE A CA 1
ATOM 2307 C C . ILE A 1 313 ? 13.019 -16.823 -15.831 1.00 16.15 312 ILE A C 1
ATOM 2308 O O . ILE A 1 313 ? 12.948 -17.903 -15.242 1.00 16.84 312 ILE A O 1
ATOM 2313 N N . PRO A 1 314 ? 13.695 -16.751 -17.010 1.00 16.47 313 PRO A N 1
ATOM 2314 C CA . PRO A 1 314 ? 14.377 -17.928 -17.514 1.00 17.21 313 PRO A CA 1
ATOM 2315 C C . PRO A 1 314 ? 15.550 -18.256 -16.607 1.00 17.68 313 PRO A C 1
ATOM 2316 O O . PRO A 1 314 ? 16.055 -17.399 -15.900 1.00 18.56 313 PRO A O 1
ATOM 2320 N N . TYR A 1 315 ? 15.996 -19.504 -16.677 1.00 17.51 314 TYR A N 1
ATOM 2321 C CA . TYR A 1 315 ? 17.300 -19.827 -16.071 1.00 17.64 314 TYR A CA 1
ATOM 2322 C C . TYR A 1 315 ? 18.359 -18.923 -16.691 1.00 16.38 314 TYR A C 1
ATOM 2323 O O . TYR A 1 315 ? 18.281 -18.564 -17.881 1.00 18.00 314 TYR A O 1
ATOM 2332 N N . PRO A 1 316 ? 19.393 -18.538 -15.918 1.00 17.49 315 PRO A N 1
ATOM 2333 C CA . PRO A 1 316 ? 20.415 -17.617 -16.403 1.00 17.60 315 PRO A CA 1
ATOM 2334 C C . PRO A 1 316 ? 21.124 -18.073 -17.676 1.00 17.81 315 PRO A C 1
ATOM 2335 O O . PRO A 1 316 ? 21.603 -17.218 -18.431 1.00 20.81 315 PRO A O 1
ATOM 2339 N N . PHE A 1 317 ? 21.166 -19.383 -17.927 1.00 20.28 316 PHE A N 1
ATOM 2340 C CA . PHE A 1 317 ? 21.957 -19.940 -19.033 1.00 22.71 316 PHE A CA 1
ATOM 2341 C C . PHE A 1 317 ? 21.101 -19.998 -20.281 1.00 23.33 316 PHE A C 1
ATOM 2342 O O . PHE A 1 317 ? 21.641 -20.401 -21.348 1.00 27.45 316 PHE A O 1
ATOM 2350 N N . ASP A 1 318 ? 19.797 -19.768 -20.133 1.00 19.04 317 ASP A N 1
ATOM 2351 C CA . ASP A 1 318 ? 18.819 -20.107 -21.191 1.00 19.22 317 ASP A CA 1
ATOM 2352 C C . ASP A 1 318 ? 18.741 -18.990 -22.241 1.00 18.73 317 ASP A C 1
ATOM 2353 O O . ASP A 1 318 ? 18.135 -17.963 -21.962 1.00 17.42 317 ASP A O 1
ATOM 2358 N N . ARG A 1 319 ? 19.353 -19.170 -23.412 1.00 19.71 318 ARG A N 1
ATOM 2359 C CA . ARG A 1 319 ? 19.222 -18.192 -24.533 1.00 19.61 318 ARG A CA 1
ATOM 2360 C C . ARG A 1 319 ? 17.867 -18.281 -25.237 1.00 18.63 318 ARG A C 1
ATOM 2361 O O . ARG A 1 319 ? 17.584 -17.383 -26.044 1.00 23.04 318 ARG A O 1
ATOM 2369 N N . ASN A 1 320 ? 17.057 -19.306 -24.961 1.00 18.93 319 ASN A N 1
ATOM 2370 C CA . ASN A 1 320 ? 15.899 -19.614 -25.813 1.00 20.78 319 ASN A CA 1
ATOM 2371 C C . ASN A 1 320 ? 14.628 -19.849 -24.991 1.00 18.39 319 ASN A C 1
ATOM 2372 O O . ASN A 1 320 ? 14.043 -20.933 -25.044 1.00 17.78 319 ASN A O 1
ATOM 2377 N N . PRO A 1 321 ? 14.149 -18.868 -24.174 1.00 16.69 320 PRO A N 1
ATOM 2378 C CA . PRO A 1 321 ? 12.986 -19.094 -23.310 1.00 15.86 320 PRO A CA 1
ATOM 2379 C C . PRO A 1 321 ? 11.695 -19.435 -24.066 1.00 15.95 320 PRO A C 1
ATOM 2380 O O . PRO A 1 321 ? 10.789 -19.992 -23.456 1.00 16.41 320 PRO A O 1
ATOM 2384 N N . ASN A 1 322 ? 11.607 -19.070 -25.348 1.00 15.68 321 ASN A N 1
ATOM 2385 C CA . ASN A 1 322 ? 10.395 -19.440 -26.122 1.00 16.44 321 ASN A CA 1
ATOM 2386 C C . ASN A 1 322 ? 10.398 -20.952 -26.457 1.00 17.65 321 ASN A C 1
ATOM 2387 O O . ASN A 1 322 ? 9.409 -21.400 -26.997 1.00 19.46 321 ASN A O 1
ATOM 2392 N N . GLN A 1 323 ? 11.518 -21.617 -26.168 1.00 16.37 322 GLN A N 1
ATOM 2393 C CA . GLN A 1 323 ? 11.670 -23.082 -26.347 1.00 17.83 322 GLN A CA 1
ATOM 2394 C C . GLN A 1 323 ? 11.727 -23.772 -24.979 1.00 15.29 322 GLN A C 1
ATOM 2395 O O . GLN A 1 323 ? 12.139 -24.908 -24.940 1.00 15.98 322 GLN A O 1
ATOM 2401 N N . PHE A 1 324 ? 11.325 -23.098 -23.896 1.00 14.70 323 PHE A N 1
ATOM 2402 C CA . PHE A 1 324 ? 11.261 -23.686 -22.536 1.00 15.11 323 PHE A CA 1
ATOM 2403 C C . PHE A 1 324 ? 9.816 -24.032 -22.232 1.00 15.04 323 PHE A C 1
ATOM 2404 O O . PHE A 1 324 ? 8.946 -23.166 -22.118 1.00 16.16 323 PHE A O 1
ATOM 2412 N N . PRO A 1 325 ? 9.491 -25.345 -22.155 1.00 14.38 324 PRO A N 1
ATOM 2413 C CA . PRO A 1 325 ? 8.077 -25.716 -22.067 1.00 15.22 324 PRO A CA 1
ATOM 2414 C C . PRO A 1 325 ? 7.551 -25.807 -20.650 1.00 17.50 324 PRO A C 1
ATOM 2415 O O . PRO A 1 325 ? 6.369 -26.116 -20.511 1.00 18.22 324 PRO A O 1
ATOM 2419 N N . HIS A 1 326 ? 8.450 -25.475 -19.686 1.00 16.92 325 HIS A N 1
ATOM 2420 C CA . HIS A 1 326 ? 8.235 -25.820 -18.270 1.00 16.05 325 HIS A CA 1
ATOM 2421 C C . HIS A 1 326 ? 7.678 -24.700 -17.409 1.00 16.82 325 HIS A C 1
ATOM 2422 O O . HIS A 1 326 ? 7.596 -24.856 -16.171 1.00 19.57 325 HIS A O 1
ATOM 2429 N N . TRP A 1 327 ? 7.334 -23.585 -17.969 1.00 17.39 326 TRP A N 1
ATOM 2430 C CA . TRP A 1 327 ? 6.909 -22.393 -17.215 1.00 17.11 326 TRP A CA 1
ATOM 2431 C C . TRP A 1 327 ? 5.813 -22.777 -16.246 1.00 17.86 326 TRP A C 1
ATOM 2432 O O . TRP A 1 327 ? 4.835 -23.441 -16.648 1.00 21.84 326 TRP A O 1
ATOM 2443 N N . ARG A 1 328 ? 5.942 -22.253 -15.040 1.00 21.01 327 ARG A N 1
ATOM 2444 C CA . ARG A 1 328 ? 4.884 -22.290 -14.033 1.00 22.88 327 ARG A CA 1
ATOM 2445 C C . ARG A 1 328 ? 4.678 -20.868 -13.490 1.00 19.28 327 ARG A C 1
ATOM 2446 O O . ARG A 1 328 ? 5.624 -20.101 -13.507 1.00 19.98 327 ARG A O 1
ATOM 2454 N N . TYR A 1 329 ? 3.501 -20.599 -12.987 1.00 17.71 328 TYR A N 1
ATOM 2455 C CA . TYR A 1 329 ? 3.160 -19.289 -12.402 1.00 16.73 328 TYR A CA 1
ATOM 2456 C C . TYR A 1 329 ? 3.619 -19.330 -10.946 1.00 17.19 328 TYR A C 1
ATOM 2457 O O . TYR A 1 329 ? 3.185 -20.213 -10.210 1.00 20.13 328 TYR A O 1
ATOM 2466 N N . TYR A 1 330 ? 4.557 -18.485 -10.562 1.00 18.47 329 TYR A N 1
ATOM 2467 C CA . TYR A 1 330 ? 5.236 -18.497 -9.240 1.00 18.17 329 TYR A CA 1
ATOM 2468 C C . TYR A 1 330 ? 4.197 -18.552 -8.119 1.00 18.11 329 TYR A C 1
ATOM 2469 O O . TYR A 1 330 ? 4.318 -19.375 -7.189 1.00 21.56 329 TYR A O 1
ATOM 2478 N N . ASP A 1 331 ? 3.140 -17.757 -8.238 1.00 21.10 330 ASP A N 1
ATOM 2479 C CA . ASP A 1 331 ? 2.155 -17.650 -7.143 1.00 23.47 330 ASP A CA 1
ATOM 2480 C C . ASP A 1 331 ? 1.314 -18.926 -7.023 1.00 24.97 330 ASP A C 1
ATOM 2481 O O . ASP A 1 331 ? 0.690 -19.130 -5.998 1.00 32.65 330 ASP A O 1
ATOM 2486 N N . GLU A 1 332 ? 1.357 -19.822 -7.982 1.00 24.12 331 GLU A N 1
ATOM 2487 C CA . GLU A 1 332 ? 0.563 -21.074 -7.995 1.00 27.00 331 GLU A CA 1
ATOM 2488 C C . GLU A 1 332 ? 1.374 -22.281 -7.515 1.00 27.90 331 GLU A C 1
ATOM 2489 O O . GLU A 1 332 ? 0.785 -23.381 -7.432 1.00 34.12 331 GLU A O 1
ATOM 2495 N N . ILE A 1 333 ? 2.698 -22.140 -7.402 1.00 25.70 332 ILE A N 1
ATOM 2496 C CA . ILE A 1 333 ? 3.588 -23.286 -7.042 1.00 29.50 332 ILE A CA 1
ATOM 2497 C C . ILE A 1 333 ? 3.355 -23.620 -5.573 1.00 35.58 332 ILE A C 1
ATOM 2498 O O . ILE A 1 333 ? 3.425 -22.691 -4.731 1.00 34.80 332 ILE A O 1
ATOM 2503 N N . GLU A 1 334 ? 3.133 -24.907 -5.284 1.00 41.64 333 GLU A N 1
ATOM 2504 C CA . GLU A 1 334 ? 2.846 -25.365 -3.903 1.00 62.85 333 GLU A CA 1
ATOM 2505 C C . GLU A 1 334 ? 4.164 -25.736 -3.235 1.00 59.51 333 GLU A C 1
ATOM 2506 O O . GLU A 1 334 ? 4.970 -26.444 -3.868 1.00 53.81 333 GLU A O 1
ATOM 2512 N N . GLY A 1 335 ? 4.367 -25.265 -2.006 1.00 60.10 334 GLY A N 1
ATOM 2513 C CA . GLY A 1 335 ? 5.551 -25.601 -1.201 1.00 72.79 334 GLY A CA 1
ATOM 2514 C C . GLY A 1 335 ? 6.797 -24.996 -1.809 1.00 74.81 334 GLY A C 1
ATOM 2515 O O . GLY A 1 335 ? 6.765 -23.795 -2.066 1.00 82.08 334 GLY A O 1
ATOM 2516 N N . ASP A 1 336 ? 7.826 -25.813 -2.060 1.00 62.07 335 ASP A N 1
ATOM 2517 C CA . ASP A 1 336 ? 9.209 -25.360 -2.368 1.00 72.40 335 ASP A CA 1
ATOM 2518 C C . ASP A 1 336 ? 9.222 -24.707 -3.745 1.00 61.33 335 ASP A C 1
ATOM 2519 O O . ASP A 1 336 ? 8.662 -25.308 -4.686 1.00 63.92 335 ASP A O 1
ATOM 2524 N N . LYS A 1 337 ? 9.827 -23.526 -3.875 1.00 47.07 336 LYS A N 1
ATOM 2525 C CA . LYS A 1 337 ? 9.862 -22.883 -5.212 1.00 43.34 336 LYS A CA 1
ATOM 2526 C C . LYS A 1 337 ? 11.058 -21.955 -5.406 1.00 37.48 336 LYS A C 1
ATOM 2527 O O . LYS A 1 337 ? 11.709 -21.533 -4.475 1.00 39.41 336 LYS A O 1
ATOM 2533 N N . ARG A 1 338 ? 11.291 -21.635 -6.660 1.00 34.23 337 ARG A N 1
ATOM 2534 C CA . ARG A 1 338 ? 12.395 -20.752 -7.069 1.00 32.81 337 ARG A CA 1
ATOM 2535 C C . ARG A 1 338 ? 11.831 -19.880 -8.156 1.00 23.90 337 ARG A C 1
ATOM 2536 O O . ARG A 1 338 ? 10.813 -20.263 -8.783 1.00 25.87 337 ARG A O 1
ATOM 2544 N N . PHE A 1 339 ? 12.512 -18.803 -8.430 1.00 20.25 338 PHE A N 1
ATOM 2545 C CA . PHE A 1 339 ? 12.032 -17.930 -9.511 1.00 19.20 338 PHE A CA 1
ATOM 2546 C C . PHE A 1 339 ? 12.389 -18.470 -10.896 1.00 18.56 338 PHE A C 1
ATOM 2547 O O . PHE A 1 339 ? 11.585 -18.239 -11.826 1.00 19.67 338 PHE A O 1
ATOM 2555 N N . GLU A 1 340 ? 13.521 -19.157 -11.033 1.00 19.65 339 GLU A N 1
ATOM 2556 C CA . GLU A 1 340 ? 13.956 -19.636 -12.351 1.00 19.55 339 GLU A CA 1
ATOM 2557 C C . GLU A 1 340 ? 12.921 -20.632 -12.849 1.00 19.63 339 GLU A C 1
ATOM 2558 O O . GLU A 1 340 ? 12.536 -21.549 -12.108 1.00 20.04 339 GLU A O 1
ATOM 2564 N N . GLY A 1 341 ? 12.496 -20.418 -14.085 1.00 16.57 340 GLY A N 1
ATOM 2565 C CA . GLY A 1 341 ? 11.470 -21.219 -14.736 1.00 18.84 340 GLY A CA 1
ATOM 2566 C C . GLY A 1 341 ? 10.082 -20.853 -14.321 1.00 17.09 340 GLY A C 1
ATOM 2567 O O . GLY A 1 341 ? 9.153 -21.575 -14.695 1.00 20.17 340 GLY A O 1
ATOM 2568 N N . SER A 1 342 ? 9.912 -19.709 -13.674 1.00 16.32 341 SER A N 1
ATOM 2569 C CA A SER A 1 342 ? 8.572 -19.247 -13.253 0.50 16.18 341 SER A CA 1
ATOM 2570 C CA B SER A 1 342 ? 8.599 -19.213 -13.190 0.50 17.26 341 SER A CA 1
ATOM 2571 C C . SER A 1 342 ? 8.213 -17.891 -13.865 1.00 14.30 341 SER A C 1
ATOM 2572 O O . SER A 1 342 ? 9.100 -17.229 -14.434 1.00 15.70 341 SER A O 1
ATOM 2577 N N . ILE A 1 343 ? 6.933 -17.610 -13.761 1.00 14.70 342 ILE A N 1
ATOM 2578 C CA . ILE A 1 343 ? 6.325 -16.388 -14.275 1.00 14.89 342 ILE A CA 1
ATOM 2579 C C . ILE A 1 343 ? 5.742 -15.638 -13.092 1.00 15.30 342 ILE A C 1
ATOM 2580 O O . ILE A 1 343 ? 4.978 -16.207 -12.297 1.00 17.01 342 ILE A O 1
ATOM 2585 N N . ILE A 1 344 ? 6.022 -14.346 -13.053 1.00 15.05 343 ILE A N 1
ATOM 2586 C CA . ILE A 1 344 ? 5.370 -13.406 -12.116 1.00 15.86 343 ILE A CA 1
ATOM 2587 C C . ILE A 1 344 ? 4.490 -12.418 -12.871 1.00 14.73 343 ILE A C 1
ATOM 2588 O O . ILE A 1 344 ? 4.573 -12.318 -14.083 1.00 16.49 343 ILE A O 1
ATOM 2593 N N . PHE A 1 345 ? 3.688 -11.694 -12.123 1.00 14.78 344 PHE A N 1
ATOM 2594 C CA . PHE A 1 345 ? 2.806 -10.688 -12.741 1.00 14.36 344 PHE A CA 1
ATOM 2595 C C . PHE A 1 345 ? 2.790 -9.412 -11.896 1.00 14.02 344 PHE A C 1
ATOM 2596 O O . PHE A 1 345 ? 3.365 -9.327 -10.810 1.00 14.38 344 PHE A O 1
ATOM 2604 N N . ASP A 1 346 ? 2.123 -8.438 -12.467 1.00 12.51 345 ASP A N 1
ATOM 2605 C CA . ASP A 1 346 ? 1.989 -7.097 -11.871 1.00 12.84 345 ASP A CA 1
ATOM 2606 C C . ASP A 1 346 ? 0.856 -7.102 -10.859 1.00 12.03 345 ASP A C 1
ATOM 2607 O O . ASP A 1 346 ? -0.295 -6.815 -11.182 1.00 13.76 345 ASP A O 1
ATOM 2612 N N . HIS A 1 347 ? 1.175 -7.470 -9.606 1.00 12.97 346 HIS A N 1
ATOM 2613 C CA . HIS A 1 347 ? 0.149 -7.677 -8.572 1.00 15.40 346 HIS A CA 1
ATOM 2614 C C . HIS A 1 347 ? -0.678 -6.415 -8.299 1.00 14.05 346 HIS A C 1
ATOM 2615 O O . HIS A 1 347 ? -1.802 -6.524 -7.829 1.00 16.36 346 HIS A O 1
ATOM 2622 N N . ASN A 1 348 ? -0.160 -5.206 -8.571 1.00 14.04 347 ASN A N 1
ATOM 2623 C CA . ASN A 1 348 ? -0.914 -3.949 -8.327 1.00 13.27 347 ASN A CA 1
ATOM 2624 C C . ASN A 1 348 ? -1.791 -3.588 -9.517 1.00 13.26 347 ASN A C 1
ATOM 2625 O O . ASN A 1 348 ? -2.585 -2.639 -9.407 1.00 14.38 347 ASN A O 1
ATOM 2630 N N . SER A 1 349 ? -1.633 -4.261 -10.653 1.00 12.27 348 SER A N 1
ATOM 2631 C CA . SER A 1 349 ? -2.370 -3.966 -11.902 1.00 13.19 348 SER A CA 1
ATOM 2632 C C . SER A 1 349 ? -1.935 -2.616 -12.498 1.00 11.91 348 SER A C 1
ATOM 2633 O O . SER A 1 349 ? -2.631 -2.158 -13.428 1.00 13.27 348 SER A O 1
ATOM 2636 N N . ILE A 1 350 ? -0.850 -2.026 -12.003 1.00 11.46 349 ILE A N 1
ATOM 2637 C CA . ILE A 1 350 ? -0.441 -0.695 -12.494 1.00 12.29 349 ILE A CA 1
ATOM 2638 C C . ILE A 1 350 ? 0.194 -0.853 -13.888 1.00 11.11 349 ILE A C 1
ATOM 2639 O O . ILE A 1 350 ? -0.151 -0.096 -14.819 1.00 12.50 349 ILE A O 1
ATOM 2644 N N . PHE A 1 351 ? 1.044 -1.861 -14.059 1.00 11.61 350 PHE A N 1
ATOM 2645 C CA . PHE A 1 351 ? 1.743 -2.072 -15.341 1.00 11.60 350 PHE A CA 1
ATOM 2646 C C . PHE A 1 351 ? 0.688 -2.363 -16.409 1.00 11.27 350 PHE A C 1
ATOM 2647 O O . PHE A 1 351 ? 0.743 -1.765 -17.520 1.00 11.57 350 PHE A O 1
ATOM 2655 N N . THR A 1 352 ? -0.254 -3.266 -16.160 1.00 10.88 351 THR A N 1
ATOM 2656 C CA . THR A 1 352 ? -1.307 -3.589 -17.136 1.00 11.14 351 THR A CA 1
ATOM 2657 C C . THR A 1 352 ? -2.163 -2.358 -17.427 1.00 11.61 351 THR A C 1
ATOM 2658 O O . THR A 1 352 ? -2.441 -2.084 -18.584 1.00 12.47 351 THR A O 1
ATOM 2662 N N . THR A 1 353 ? -2.643 -1.712 -16.384 1.00 11.28 352 THR A N 1
ATOM 2663 C CA . THR A 1 353 ? -3.555 -0.576 -16.587 1.00 11.89 352 THR A CA 1
ATOM 2664 C C . THR A 1 353 ? -2.888 0.532 -17.421 1.00 10.51 352 THR A C 1
ATOM 2665 O O . THR A 1 353 ? -3.550 1.088 -18.293 1.00 11.73 352 THR A O 1
ATOM 2669 N N . ALA A 1 354 ? -1.640 0.829 -17.132 1.00 11.02 353 ALA A N 1
ATOM 2670 C CA . ALA A 1 354 ? -0.949 1.862 -17.922 1.00 11.03 353 ALA A CA 1
ATOM 2671 C C . ALA A 1 354 ? -0.870 1.454 -19.389 1.00 11.46 353 ALA A C 1
ATOM 2672 O O . ALA A 1 354 ? -0.996 2.305 -20.274 1.00 11.30 353 ALA A O 1
ATOM 2674 N N . THR A 1 355 ? -0.589 0.180 -19.633 1.00 11.53 354 THR A N 1
ATOM 2675 C CA . THR A 1 355 ? -0.512 -0.312 -21.010 1.00 10.98 354 THR A CA 1
ATOM 2676 C C . THR A 1 355 ? -1.846 -0.129 -21.708 1.00 10.98 354 THR A C 1
ATOM 2677 O O . THR A 1 355 ? -1.899 0.341 -22.886 1.00 12.07 354 THR A O 1
ATOM 2681 N N . VAL A 1 356 ? -2.917 -0.569 -21.087 1.00 11.43 355 VAL A N 1
ATOM 2682 C CA . VAL A 1 356 ? -4.250 -0.493 -21.680 1.00 11.64 355 VAL A CA 1
ATOM 2683 C C . VAL A 1 356 ? -4.597 0.967 -21.958 1.00 11.80 355 VAL A C 1
ATOM 2684 O O . VAL A 1 356 ? -5.077 1.292 -23.080 1.00 12.13 355 VAL A O 1
ATOM 2688 N N . VAL A 1 357 ? -4.427 1.841 -20.978 1.00 12.77 356 VAL A N 1
ATOM 2689 C CA . VAL A 1 357 ? -4.901 3.235 -21.190 1.00 13.14 356 VAL A CA 1
ATOM 2690 C C . VAL A 1 357 ? -4.081 3.849 -22.341 1.00 13.38 356 VAL A C 1
ATOM 2691 O O . VAL A 1 357 ? -4.654 4.563 -23.192 1.00 13.43 356 VAL A O 1
ATOM 2695 N N . ASN A 1 358 ? -2.793 3.561 -22.451 1.00 12.40 357 ASN A N 1
ATOM 2696 C CA . ASN A 1 358 ? -2.001 4.079 -23.572 1.00 12.95 357 ASN A CA 1
ATOM 2697 C C . ASN A 1 358 ? -2.584 3.626 -24.918 1.00 12.88 357 ASN A C 1
ATOM 2698 O O . ASN A 1 358 ? -2.731 4.412 -25.871 1.00 13.03 357 ASN A O 1
ATOM 2703 N N . SER A 1 359 ? -2.913 2.336 -25.015 1.00 11.83 358 SER A N 1
ATOM 2704 C CA . SER A 1 359 ? -3.411 1.791 -26.305 1.00 11.72 358 SER A CA 1
ATOM 2705 C C . SER A 1 359 ? -4.730 2.486 -26.653 1.00 11.86 358 SER A C 1
ATOM 2706 O O . SER A 1 359 ? -4.986 2.720 -27.830 1.00 12.57 358 SER A O 1
ATOM 2709 N N . LEU A 1 360 ? -5.592 2.748 -25.666 1.00 11.69 359 LEU A N 1
ATOM 2710 C CA . LEU A 1 360 ? -6.919 3.344 -25.925 1.00 12.73 359 LEU A CA 1
ATOM 2711 C C . LEU A 1 360 ? -6.760 4.826 -26.361 1.00 11.61 359 LEU A C 1
ATOM 2712 O O . LEU A 1 360 ? -7.463 5.264 -27.259 1.00 13.36 359 LEU A O 1
ATOM 2717 N N . VAL A 1 361 ? -5.848 5.536 -25.715 1.00 12.61 360 VAL A N 1
ATOM 2718 C CA . VAL A 1 361 ? -5.543 6.924 -26.130 1.00 13.56 360 VAL A CA 1
ATOM 2719 C C . VAL A 1 361 ? -5.059 6.947 -27.584 1.00 13.19 360 VAL A C 1
ATOM 2720 O O . VAL A 1 361 ? -5.537 7.770 -28.398 1.00 16.29 360 VAL A O 1
ATOM 2724 N N . LYS A 1 362 ? -4.144 6.064 -27.932 1.00 13.02 361 LYS A N 1
ATOM 2725 C CA . LYS A 1 362 ? -3.578 6.057 -29.290 1.00 14.45 361 LYS A CA 1
ATOM 2726 C C . LYS A 1 362 ? -4.636 5.610 -30.290 1.00 15.31 361 LYS A C 1
ATOM 2727 O O . LYS A 1 362 ? -4.596 6.088 -31.426 1.00 17.44 361 LYS A O 1
ATOM 2733 N N . ALA A 1 363 ? -5.541 4.689 -29.930 1.00 13.86 362 ALA A N 1
ATOM 2734 C CA . ALA A 1 363 ? -6.482 4.145 -30.908 1.00 14.78 362 ALA A CA 1
ATOM 2735 C C . ALA A 1 363 ? -7.684 5.034 -31.135 1.00 16.76 362 ALA A C 1
ATOM 2736 O O . ALA A 1 363 ? -8.337 4.885 -32.192 1.00 17.94 362 ALA A O 1
ATOM 2738 N N . ALA A 1 364 ? -8.085 5.802 -30.137 1.00 17.41 363 ALA A N 1
ATOM 2739 C CA . ALA A 1 364 ? -9.363 6.527 -30.201 1.00 19.96 363 ALA A CA 1
ATOM 2740 C C . ALA A 1 364 ? -9.498 7.375 -31.462 1.00 22.02 363 ALA A C 1
ATOM 2741 O O . ALA A 1 364 ? -10.582 7.415 -32.036 1.00 24.09 363 ALA A O 1
ATOM 2743 N N . PRO A 1 365 ? -8.465 8.101 -31.932 1.00 21.95 364 PRO A N 1
ATOM 2744 C CA . PRO A 1 365 ? -8.660 8.973 -33.090 1.00 25.58 364 PRO A CA 1
ATOM 2745 C C . PRO A 1 365 ? -8.869 8.213 -34.405 1.00 29.23 364 PRO A C 1
ATOM 2746 O O . PRO A 1 365 ? -9.306 8.834 -35.380 1.00 35.98 364 PRO A O 1
ATOM 2750 N N . MET A 1 366 ? -8.547 6.919 -34.392 1.00 26.31 365 MET A N 1
ATOM 2751 C CA . MET A 1 366 ? -8.645 6.048 -35.592 1.00 26.91 365 MET A CA 1
ATOM 2752 C C . MET A 1 366 ? -9.922 5.207 -35.498 1.00 25.86 365 MET A C 1
ATOM 2753 O O . MET A 1 366 ? -10.084 4.309 -36.325 1.00 29.66 365 MET A O 1
ATOM 2758 N N . LEU A 1 367 ? -10.788 5.465 -34.503 1.00 29.06 366 LEU A N 1
ATOM 2759 C CA . LEU A 1 367 ? -12.213 5.050 -34.579 1.00 41.62 366 LEU A CA 1
ATOM 2760 C C . LEU A 1 367 ? -12.833 5.653 -35.847 1.00 56.02 366 LEU A C 1
ATOM 2761 O O . LEU A 1 367 ? -13.518 4.912 -36.518 1.00 46.08 366 LEU A O 1
#

Organism: NCBI:txid1680591

B-factor: mean 21.55, std 12.31, range [10.36, 114.35]

Foldseek 3Di:
DPVVLLVLLVVLLVLLVVLLQVCADPLLWDWWWQDPPAPGIFTLQLRLLLLLLLLLDPDPVSLVSLVSNLVVLVVLCPAPQLADDRHNLAFHWLQSLLSSLSSCVSNVNCVPPSVVSSVVSQVVQQDPLQAGATDDVVRRVVSPQALCQNSDGWLLSRLSSLVDVVRVVSNPVVLVVQQDPQLFHDTRFFPQRLNSRLSSLVSLVVVPDPVCVVSLVSSLVSLLVQADLQQARADPVRNVHALQNSLSSLSSLLSDLPDPSSLSSNVNNSVVNSVQQDPSSAHPKDGKTAAADSNDNCVVPPPQEDAQVPDPPDDDRHSYIYITVSSNSSSSSNSSSSSSCSVSD